Protein 8ZAG (pdb70)

Sequence (357 aa):
QLHYPKEIENDLMNCGLTEKERVEILATAWEYVRCGVPEFTNWEKYIAFVRLTALTTVAEYRGKLVDIDRLLTPGEYVLGYPVRELLDTLFAGTSVYEAMLQEYASCLLFMAEKTRDHQSDLCKKYIEAIASSPSRYYRLRDCDAQVRLFIAAAVACNDLDPDFTEMEYQAMAEIGITLYDAVAFYKHRAEAEVSNLYAYCGQDLEFRQEVYQTARSTLWALETMWCKTVQGRSAINLLKNLPLIHMSMRRYRFVEDGLTIGKPETSAVVRAARNHVKLWYRNDAMERSFESVQYMLYPELKEALQLPITEMCQKCTRREVYGGVSQFGGVVLCKDSQEEWRHYVRSSESRHLDWLG

Solvent-accessible surface area: 15226 Å² total; per-residue (Å²): 184,57,122,39,15,158,92,0,77,105,18,7,91,156,22,54,22,84,108,178,35,16,43,53,0,0,2,12,0,41,23,30,0,86,25,0,2,49,62,60,97,31,99,126,40,0,10,5,2,0,60,3,7,0,0,12,9,0,0,47,2,64,2,107,43,3,68,1,84,71,0,24,55,98,65,58,130,1,28,58,8,26,0,49,105,14,1,46,43,1,0,58,81,23,86,16,51,98,52,3,6,35,3,2,0,1,1,0,0,4,10,1,2,23,6,42,123,121,38,1,92,6,3,47,73,6,1,18,4,2,8,48,21,7,57,54,1,5,27,0,18,0,4,7,26,6,2,16,2,2,1,0,0,1,0,0,0,11,84,82,76,4,117,20,76,72,69,35,12,48,0,0,3,5,0,0,2,7,3,20,0,14,30,0,2,41,16,7,43,0,6,0,26,1,3,0,0,0,17,0,0,10,69,55,108,136,2,16,107,72,5,50,119,36,5,128,69,8,7,130,61,5,27,104,116,39,54,187,79,46,45,4,72,5,0,5,30,1,0,61,33,8,11,81,4,14,112,65,7,105,25,14,58,43,108,100,31,58,118,46,80,46,121,85,39,75,66,62,16,21,120,23,0,95,112,60,71,26,4,10,38,13,21,62,66,95,152,55,24,40,134,60,3,54,96,2,2,5,95,74,2,58,105,2,6,105,37,64,122,123,139,37,50,153,164,9,79,70,66,142,69,2,1,5,113,128,116,21,0,4,4,94,15,18,148,112,12,43,71,90,2,35,123,42,3,110,41,11,93,87,35,4,100,112,53,14,87

Secondary structure (DSSP, 8-state):
-----GGGTTTT-SSS--HHHHHHHHHHHHHHHHHH----S-HHHHHHHHHHHHHHHHHHHHGGG--GGGTTSTT-EETTEEHHHHHHHHHTTSTTHHHHHHHHHHHHHHHHHHTSSS--HHHHHHHHHHTS-HHHHHHHHHHHHTHHHHHHHHHHTTT------HHHHHHHHHHHHHHHHHHTHHHHHHTT-S--THHHH---HHHHHHHHHHHHHHHHHHHHHHTTSHHHHHHHHHHHHHHHHHHH-TTS-TTTTTS-S-PPP-HHHHHHHHTTGGG----B---S-HHHHGGG--HHHHHHTT--GGGS-SSSB--SS-SB-----S-B--HHHHHHHHHHHHTHHHHHHHHT-

B-factor: mean 19.7, std 10.6, range [5.89, 65.16]

Nearest PDB structures (foldseek):
  8zag-assembly1_A-2  TM=1.003E+00  e=1.617E-54  Shimazuella kribbensis
  8zaf-assembly1_B  TM=9.837E-01  e=1.882E-45  Shimazuella kribbensis
  8zaf-assembly1_A  TM=9.701E-01  e=1.314E-45  Shimazuella kribbensis
  8zaf-assembly2_C-2  TM=9.924E-01  e=6.531E-44  Shimazuella kribbensis
  8zad-assembly1_A-2  TM=9.054E-01  e=6.422E-22  Rutstroemia sp. NJR-2017a WRK4

Structure (mmCIF, N/CA/C/O backbone):
data_8ZAG
#
_entry.id   8ZAG
#
_cell.length_a   86.249
_cell.length_b   64.607
_cell.length_c   70.955
_cell.angle_alpha   90.00
_cell.angle_beta   108.93
_cell.angle_gamma   90.00
#
_symmetry.space_group_name_H-M   'C 1 2 1'
#
loop_
_entity.id
_entity.type
_entity.pdbx_description
1 polymer 'Sesquiterpene synthases'
2 non-polymer 'ZINC ION'
3 non-polymer 'MAGNESIUM ION'
4 non-polymer 'PYROPHOSPHATE 2-'
5 water water
#
loop_
_atom_site.group_PDB
_atom_site.id
_atom_site.type_symbol
_atom_site.label_atom_id
_atom_site.label_alt_id
_atom_site.label_comp_id
_atom_site.label_asym_id
_atom_site.label_entity_id
_atom_site.label_seq_id
_atom_site.pdbx_PDB_ins_code
_atom_site.Cartn_x
_atom_site.Cartn_y
_atom_site.Cartn_z
_atom_site.occupancy
_atom_site.B_iso_or_equiv
_atom_site.auth_seq_id
_atom_site.auth_comp_id
_atom_site.auth_asym_id
_atom_site.auth_atom_id
_atom_site.pdbx_PDB_model_num
ATOM 1 N N . GLN A 1 44 ? -28.966 -11.360 41.617 1.00 42.26 21 GLN A N 1
ATOM 2 C CA . GLN A 1 44 ? -29.969 -10.357 41.192 1.00 38.67 21 GLN A CA 1
ATOM 3 C C . GLN A 1 44 ? -29.346 -9.443 40.112 1.00 36.41 21 GLN A C 1
ATOM 4 O O . GLN A 1 44 ? -28.073 -9.310 40.038 1.00 28.86 21 GLN A O 1
ATOM 10 N N . LEU A 1 45 ? -30.210 -8.899 39.249 1.00 31.31 22 LEU A N 1
ATOM 11 C CA . LEU A 1 45 ? -29.832 -8.051 38.086 1.00 30.62 22 LEU A CA 1
ATOM 12 C C . LEU A 1 45 ? -29.971 -6.587 38.478 1.00 27.13 22 LEU A C 1
ATOM 13 O O . LEU A 1 45 ? -30.882 -6.248 39.221 1.00 28.66 22 LEU A O 1
ATOM 18 N N . HIS A 1 46 ? -29.035 -5.739 38.034 1.00 23.64 23 HIS A N 1
ATOM 19 C CA . HIS A 1 46 ? -28.953 -4.321 38.439 1.00 20.13 23 HIS A CA 1
ATOM 20 C C . HIS A 1 46 ? -28.764 -3.478 37.181 1.00 19.20 23 HIS A C 1
ATOM 21 O O . HIS A 1 46 ? -27.928 -3.849 36.356 1.00 20.68 23 HIS A O 1
ATOM 28 N N . TYR A 1 47 ? -29.534 -2.424 37.048 1.00 16.01 24 TYR A N 1
ATOM 29 C CA . TYR A 1 47 ? -29.292 -1.416 35.988 1.00 16.41 24 TYR A CA 1
ATOM 30 C C . TYR A 1 47 ? -29.937 -0.101 36.373 1.00 16.26 24 TYR A C 1
ATOM 31 O O . TYR A 1 47 ? -30.668 0.021 37.359 1.00 15.34 24 TYR A O 1
ATOM 40 N N . PRO A 1 48 ? -29.585 0.970 35.654 1.00 13.67 25 PRO A N 1
ATOM 41 C CA . PRO A 1 48 ? -30.025 2.306 36.007 1.00 14.83 25 PRO A CA 1
ATOM 42 C C . PRO A 1 48 ? -31.532 2.540 35.901 1.00 16.88 25 PRO A C 1
ATOM 43 O O . PRO A 1 48 ? -32.196 2.007 35.038 1.00 14.59 25 PRO A O 1
ATOM 47 N N . LYS A 1 49 ? -32.045 3.343 36.827 1.00 20.22 26 LYS A N 1
ATOM 48 C CA . LYS A 1 49 ? -33.495 3.659 36.875 1.00 24.24 26 LYS A CA 1
ATOM 49 C C . LYS A 1 49 ? -33.975 4.202 35.527 1.00 22.48 26 LYS A C 1
ATOM 50 O O . LYS A 1 49 ? -35.127 3.852 35.138 1.00 22.19 26 LYS A O 1
ATOM 56 N N . GLU A 1 50 ? -33.141 4.999 34.843 1.00 19.71 27 GLU A N 1
ATOM 57 C CA . GLU A 1 50 ? -33.451 5.654 33.543 1.00 19.84 27 GLU A CA 1
ATOM 58 C C . GLU A 1 50 ? -34.071 4.589 32.617 1.00 16.28 27 GLU A C 1
ATOM 59 O O . GLU A 1 50 ? -34.997 4.902 31.910 1.00 19.65 27 GLU A O 1
ATOM 65 N N . ILE A 1 51 ? -33.516 3.381 32.539 1.00 16.72 28 ILE A N 1
ATOM 66 C CA . ILE A 1 51 ? -33.931 2.404 31.504 1.00 14.23 28 ILE A CA 1
ATOM 67 C C . ILE A 1 51 ? -34.951 1.392 32.063 1.00 16.26 28 ILE A C 1
ATOM 68 O O . ILE A 1 51 ? -35.327 0.482 31.324 1.00 14.51 28 ILE A O 1
ATOM 73 N N . GLU A 1 52 ? -35.445 1.495 33.310 1.00 19.06 29 GLU A N 1
ATOM 74 C CA . GLU A 1 52 ? -36.116 0.304 33.921 1.00 21.72 29 GLU A CA 1
ATOM 75 C C . GLU A 1 52 ? -37.493 0.037 33.296 1.00 18.94 29 GLU A C 1
ATOM 76 O O . GLU A 1 52 ? -37.917 -1.153 33.359 1.00 19.96 29 GLU A O 1
ATOM 82 N N . ASN A 1 53 ? -38.078 1.026 32.615 1.00 19.39 30 ASN A N 1
ATOM 83 C CA . ASN A 1 53 ? -39.372 0.887 31.887 1.00 20.10 30 ASN A CA 1
ATOM 84 C C . ASN A 1 53 ? -39.158 0.790 30.382 1.00 18.33 30 ASN A C 1
ATOM 85 O O . ASN A 1 53 ? -40.120 0.979 29.625 1.00 19.97 30 ASN A O 1
ATOM 90 N N . ASP A 1 54 ? -37.953 0.436 29.944 1.00 16.43 31 ASP A N 1
ATOM 91 C CA . ASP A 1 54 ? -37.711 0.258 28.494 1.00 14.50 31 ASP A CA 1
ATOM 92 C C . ASP A 1 54 ? -38.275 -1.074 27.991 1.00 13.35 31 ASP A C 1
ATOM 93 O O . ASP A 1 54 ? -38.432 -1.992 28.783 1.00 14.48 31 ASP A O 1
ATOM 98 N N . LEU A 1 55 ? -38.497 -1.204 26.682 1.00 14.67 32 LEU A N 1
ATOM 99 C CA . LEU A 1 55 ? -38.766 -2.515 26.040 1.00 14.40 32 LEU A CA 1
ATOM 100 C C . LEU A 1 55 ? -40.061 -3.146 26.575 1.00 16.44 32 LEU A C 1
ATOM 101 O O . LEU A 1 55 ? -40.204 -4.367 26.454 1.00 16.83 32 LEU A O 1
ATOM 106 N N . MET A 1 56 ? -40.997 -2.319 27.032 1.00 18.15 33 MET A N 1
ATOM 107 C CA . MET A 1 56 ? -42.326 -2.820 27.472 1.00 22.47 33 MET A CA 1
ATOM 108 C C . MET A 1 56 ? -43.286 -2.896 26.282 1.00 21.62 33 MET A C 1
ATOM 109 O O . MET A 1 56 ? -43.110 -2.172 25.294 1.00 24.46 33 MET A O 1
ATOM 114 N N . ASN A 1 57 ? -44.228 -3.836 26.359 1.00 25.92 34 ASN A N 1
ATOM 115 C CA . ASN A 1 57 ? -45.349 -3.956 25.392 1.00 27.86 34 ASN A CA 1
ATOM 116 C C . ASN A 1 57 ? -44.760 -4.211 24.006 1.00 27.36 34 ASN A C 1
ATOM 117 O O . ASN A 1 57 ? -45.178 -3.537 23.052 1.00 28.37 34 ASN A O 1
ATOM 122 N N . CYS A 1 58 ? -43.801 -5.133 23.931 1.00 28.78 35 CYS A N 1
ATOM 123 C CA . CYS A 1 58 ? -42.925 -5.380 22.750 1.00 30.66 35 CYS A CA 1
ATOM 124 C C . CYS A 1 58 ? -42.999 -6.760 22.154 1.00 31.32 35 CYS A C 1
ATOM 125 O O . CYS A 1 58 ? -42.312 -6.947 21.117 1.00 31.78 35 CYS A O 1
ATOM 128 N N . GLY A 1 59 ? -43.581 -7.721 22.871 1.00 27.69 36 GLY A N 1
ATOM 129 C CA . GLY A 1 59 ? -43.395 -9.144 22.533 1.00 28.51 36 GLY A CA 1
ATOM 130 C C . GLY A 1 59 ? -42.301 -9.789 23.366 1.00 27.11 36 GLY A C 1
ATOM 131 O O . GLY A 1 59 ? -41.909 -10.920 23.055 1.00 26.94 36 GLY A O 1
ATOM 132 N N . LEU A 1 60 ? -41.799 -9.113 24.397 1.00 25.60 37 LEU A N 1
ATOM 133 C CA . LEU A 1 60 ? -40.850 -9.744 25.346 1.00 23.84 37 LEU A CA 1
ATOM 134 C C . LEU A 1 60 ? -41.558 -10.000 26.672 1.00 26.10 37 LEU A C 1
ATOM 135 O O . LEU A 1 60 ? -42.275 -9.096 27.135 1.00 28.30 37 LEU A O 1
ATOM 140 N N . THR A 1 61 ? -41.288 -11.157 27.274 1.00 27.45 38 THR A N 1
ATOM 141 C CA . THR A 1 61 ? -41.722 -11.474 28.650 1.00 30.81 38 THR A CA 1
ATOM 142 C C . THR A 1 61 ? -41.000 -10.539 29.616 1.00 33.08 38 THR A C 1
ATOM 143 O O . THR A 1 61 ? -39.970 -9.921 29.230 1.00 28.85 38 THR A O 1
ATOM 147 N N . GLU A 1 62 ? -41.497 -10.454 30.840 1.00 33.49 39 GLU A N 1
ATOM 148 C CA . GLU A 1 62 ? -40.852 -9.642 31.897 1.00 31.19 39 GLU A CA 1
ATOM 149 C C . GLU A 1 62 ? -39.453 -10.196 32.170 1.00 29.14 39 GLU A C 1
ATOM 150 O O . GLU A 1 62 ? -38.487 -9.374 32.314 1.00 24.13 39 GLU A O 1
ATOM 156 N N . LYS A 1 63 ? -39.304 -11.517 32.194 1.00 24.98 40 LYS A N 1
ATOM 157 C CA . LYS A 1 63 ? -37.979 -12.141 32.449 1.00 27.95 40 LYS A CA 1
ATOM 158 C C . LYS A 1 63 ? -36.995 -11.812 31.319 1.00 24.50 40 LYS A C 1
ATOM 159 O O . LYS A 1 63 ? -35.837 -11.537 31.638 1.00 22.82 40 LYS A O 1
ATOM 165 N N . GLU A 1 64 ? -37.412 -11.926 30.057 1.00 24.43 41 GLU A N 1
ATOM 166 C CA . GLU A 1 64 ? -36.541 -11.545 28.915 1.00 21.07 41 GLU A CA 1
ATOM 167 C C . GLU A 1 64 ? -36.160 -10.070 29.044 1.00 20.11 41 GLU A C 1
ATOM 168 O O . GLU A 1 64 ? -34.976 -9.747 28.904 1.00 17.77 41 GLU A O 1
ATOM 174 N N . ARG A 1 65 ? -37.137 -9.230 29.317 1.00 18.10 42 ARG A N 1
ATOM 175 C CA . ARG A 1 65 ? -36.992 -7.764 29.275 1.00 19.62 42 ARG A CA 1
ATOM 176 C C . ARG A 1 65 ? -35.926 -7.336 30.284 1.00 17.98 42 ARG A C 1
ATOM 177 O O . ARG A 1 65 ? -35.008 -6.566 29.922 1.00 17.19 42 ARG A O 1
ATOM 185 N N . VAL A 1 66 ? -35.992 -7.866 31.506 1.00 19.18 43 VAL A N 1
ATOM 186 C CA . VAL A 1 66 ? -35.034 -7.479 32.575 1.00 19.16 43 VAL A CA 1
ATOM 187 C C . VAL A 1 66 ? -33.664 -8.089 32.277 1.00 18.74 43 VAL A C 1
ATOM 188 O O . VAL A 1 66 ? -32.674 -7.345 32.487 1.00 14.64 43 VAL A O 1
ATOM 192 N N . GLU A 1 67 ? -33.585 -9.296 31.697 1.00 15.48 44 GLU A N 1
ATOM 193 C CA . GLU A 1 67 ? -32.282 -9.919 31.347 1.00 17.15 44 GLU A CA 1
ATOM 194 C C . GLU A 1 67 ? -31.658 -9.100 30.224 1.00 15.05 44 GLU A C 1
ATOM 195 O O . GLU A 1 67 ? -30.457 -8.868 30.262 1.00 13.98 44 GLU A O 1
ATOM 201 N N . ILE A 1 68 ? -32.445 -8.679 29.247 1.00 13.47 45 ILE A N 1
ATOM 202 C CA . ILE A 1 68 ? -31.891 -7.863 28.126 1.00 12.08 45 ILE A CA 1
ATOM 203 C C . ILE A 1 68 ? -31.329 -6.553 28.687 1.00 11.16 45 ILE A C 1
ATOM 204 O O . ILE A 1 68 ? -30.181 -6.173 28.344 1.00 10.42 45 ILE A O 1
ATOM 209 N N . LEU A 1 69 ? -32.081 -5.856 29.515 1.00 10.25 46 LEU A N 1
ATOM 210 C CA . LEU A 1 69 ? -31.640 -4.517 30.017 1.00 10.91 46 LEU A CA 1
ATOM 211 C C . LEU A 1 69 ? -30.394 -4.706 30.864 1.00 10.87 46 LEU A C 1
ATOM 212 O O . LEU A 1 69 ? -29.438 -3.918 30.769 1.00 10.64 46 LEU A O 1
ATOM 217 N N . ALA A 1 70 ? -30.354 -5.755 31.673 1.00 12.30 47 ALA A N 1
ATOM 218 C CA . ALA A 1 70 ? -29.175 -6.016 32.506 1.00 12.08 47 ALA A CA 1
ATOM 219 C C . ALA A 1 70 ? -27.990 -6.350 31.618 1.00 11.27 47 ALA A C 1
ATOM 220 O O . ALA A 1 70 ? -26.907 -5.869 31.925 1.00 12.47 47 ALA A O 1
ATOM 222 N N . THR A 1 71 ? -28.143 -7.202 30.602 1.00 9.83 48 THR A N 1
ATOM 223 C CA . THR A 1 71 ? -27.043 -7.584 29.711 1.00 10.39 48 THR A CA 1
ATOM 224 C C . THR A 1 71 ? -26.480 -6.306 29.097 1.00 8.25 48 THR A C 1
ATOM 225 O O . THR A 1 71 ? -25.219 -6.172 29.038 1.00 9.36 48 THR A O 1
ATOM 229 N N . ALA A 1 72 ? -27.377 -5.485 28.575 1.00 8.33 49 ALA A N 1
ATOM 230 C CA . ALA A 1 72 ? -26.930 -4.261 27.856 1.00 7.93 49 ALA A CA 1
ATOM 231 C C . ALA A 1 72 ? -26.119 -3.386 28.810 1.00 8.32 49 ALA A C 1
ATOM 232 O O . ALA A 1 72 ? -25.085 -2.866 28.427 1.00 7.92 49 ALA A O 1
ATOM 234 N N . TRP A 1 73 ? -26.654 -3.129 29.997 1.00 8.03 50 TRP A N 1
ATOM 235 C CA . TRP A 1 73 ? -25.979 -2.284 30.988 1.00 8.18 50 TRP A CA 1
ATOM 236 C C . TRP A 1 73 ? -24.622 -2.905 31.311 1.00 8.28 50 TRP A C 1
ATOM 237 O O . TRP A 1 73 ? -23.644 -2.204 31.408 1.00 7.37 50 TRP A O 1
ATOM 248 N N . GLU A 1 74 ? -24.592 -4.210 31.637 1.00 9.07 51 GLU A N 1
ATOM 249 C CA . GLU A 1 74 ? -23.335 -4.856 32.041 1.00 9.59 51 GLU A CA 1
ATOM 250 C C . GLU A 1 74 ? -22.320 -4.785 30.887 1.00 8.41 51 GLU A C 1
ATOM 251 O O . GLU A 1 74 ? -21.145 -4.488 31.121 1.00 8.50 51 GLU A O 1
ATOM 257 N N . TYR A 1 75 ? -22.738 -5.001 29.643 1.00 8.56 52 TYR A N 1
ATOM 258 C CA . TYR A 1 75 ? -21.773 -4.922 28.517 1.00 9.80 52 TYR A CA 1
ATOM 259 C C . TYR A 1 75 ? -21.180 -3.528 28.395 1.00 8.59 52 TYR A C 1
ATOM 260 O O . TYR A 1 75 ? -19.964 -3.372 28.182 1.00 7.83 52 TYR A O 1
ATOM 269 N N . VAL A 1 76 ? -22.031 -2.511 28.429 1.00 7.26 53 VAL A N 1
ATOM 270 C CA . VAL A 1 76 ? -21.487 -1.132 28.298 1.00 6.84 53 VAL A CA 1
ATOM 271 C C . VAL A 1 76 ? -20.574 -0.836 29.478 1.00 6.47 53 VAL A C 1
ATOM 272 O O . VAL A 1 76 ? -19.534 -0.172 29.324 1.00 6.08 53 VAL A O 1
ATOM 276 N N . ARG A 1 77 ? -20.993 -1.202 30.698 1.00 6.86 54 ARG A N 1
ATOM 277 C CA . ARG A 1 77 ? -20.130 -0.969 31.878 1.00 7.22 54 ARG A CA 1
ATOM 278 C C . ARG A 1 77 ? -18.740 -1.630 31.757 1.00 7.13 54 ARG A C 1
ATOM 279 O O . ARG A 1 77 ? -17.720 -1.036 32.179 1.00 7.15 54 ARG A O 1
ATOM 287 N N . CYS A 1 78 ? -18.716 -2.875 31.295 1.00 7.17 55 CYS A N 1
ATOM 288 C CA . CYS A 1 78 ? -17.492 -3.644 31.153 1.00 7.97 55 CYS A CA 1
ATOM 289 C C . CYS A 1 78 ? -16.656 -3.083 30.000 1.00 7.59 55 CYS A C 1
ATOM 290 O O . CYS A 1 78 ? -15.463 -2.948 30.146 1.00 8.93 55 CYS A O 1
ATOM 293 N N . GLY A 1 79 ? -17.257 -2.740 28.868 1.00 7.92 56 GLY A N 1
ATOM 294 C CA . GLY A 1 79 ? -16.501 -2.295 27.669 1.00 7.97 56 GLY A CA 1
ATOM 295 C C . GLY A 1 79 ? -16.143 -0.833 27.681 1.00 8.08 56 GLY A C 1
ATOM 296 O O . GLY A 1 79 ? -15.160 -0.430 26.999 1.00 9.24 56 GLY A O 1
ATOM 297 N N . VAL A 1 80 ? -16.959 -0.015 28.371 1.00 7.19 57 VAL A N 1
ATOM 298 C CA . VAL A 1 80 ? -16.755 1.458 28.481 1.00 7.49 57 VAL A CA 1
ATOM 299 C C . VAL A 1 80 ? -16.747 1.874 29.944 1.00 7.22 57 VAL A C 1
ATOM 300 O O . VAL A 1 80 ? -17.609 2.610 30.416 1.00 7.50 57 VAL A O 1
ATOM 304 N N . PRO A 1 81 ? -15.788 1.386 30.730 1.00 6.95 58 PRO A N 1
ATOM 305 C CA . PRO A 1 81 ? -15.783 1.714 32.166 1.00 7.63 58 PRO A CA 1
ATOM 306 C C . PRO A 1 81 ? -15.523 3.191 32.484 1.00 7.91 58 PRO A C 1
ATOM 307 O O . PRO A 1 81 ? -16.079 3.683 33.487 1.00 8.64 58 PRO A O 1
ATOM 311 N N . GLU A 1 82 ? -14.821 3.918 31.618 1.00 7.43 59 GLU A N 1
ATOM 312 C CA . GLU A 1 82 ? -14.473 5.353 31.828 1.00 7.89 59 GLU A CA 1
ATOM 313 C C . GLU A 1 82 ? -15.285 6.164 30.828 1.00 7.29 59 GLU A C 1
ATOM 314 O O . GLU A 1 82 ? -15.226 5.899 29.642 1.00 7.84 59 GLU A O 1
ATOM 320 N N . PHE A 1 83 ? -16.086 7.108 31.312 1.00 7.34 60 PHE A N 1
ATOM 321 C CA . PHE A 1 83 ? -16.978 7.952 30.494 1.00 8.45 60 PHE A CA 1
ATOM 322 C C . PHE A 1 83 ? -17.169 9.272 31.236 1.00 8.82 60 PHE A C 1
ATOM 323 O O . PHE A 1 83 ? -16.946 9.314 32.429 1.00 9.87 60 PHE A O 1
ATOM 331 N N . THR A 1 84 ? -17.617 10.302 30.530 1.00 10.12 61 THR A N 1
ATOM 332 C CA . THR A 1 84 ? -18.002 11.589 31.164 1.00 10.18 61 THR A CA 1
ATOM 333 C C . THR A 1 84 ? -19.433 12.033 30.840 1.00 10.62 61 THR A C 1
ATOM 334 O O . THR A 1 84 ? -19.960 12.857 31.581 1.00 13.07 61 THR A O 1
ATOM 338 N N . ASN A 1 85 ? -20.053 11.526 29.794 1.00 8.74 62 ASN A N 1
ATOM 339 C CA . ASN A 1 85 ? -21.313 12.076 29.260 1.00 9.57 62 ASN A CA 1
ATOM 340 C C . ASN A 1 85 ? -22.399 11.039 29.498 1.00 10.19 62 ASN A C 1
ATOM 341 O O . ASN A 1 85 ? -22.518 10.040 28.745 1.00 10.88 62 ASN A O 1
ATOM 346 N N . TRP A 1 86 ? -23.153 11.212 30.572 1.00 10.03 63 TRP A N 1
ATOM 347 C CA . TRP A 1 86 ? -24.220 10.247 30.939 1.00 9.47 63 TRP A CA 1
ATOM 348 C C . TRP A 1 86 ? -25.322 10.175 29.889 1.00 10.47 63 TRP A C 1
ATOM 349 O O . TRP A 1 86 ? -25.861 9.083 29.710 1.00 9.19 63 TRP A O 1
ATOM 360 N N . GLU A 1 87 ? -25.694 11.272 29.213 1.00 10.99 64 GLU A N 1
ATOM 361 C CA . GLU A 1 87 ? -26.761 11.271 28.184 1.00 11.91 64 GLU A CA 1
ATOM 362 C C . GLU A 1 87 ? -26.315 10.327 27.063 1.00 10.37 64 GLU A C 1
ATOM 363 O O . GLU A 1 87 ? -27.113 9.458 26.691 1.00 10.10 64 GLU A O 1
ATOM 369 N N . LYS A 1 88 ? -25.083 10.482 26.585 1.00 9.48 65 LYS A N 1
ATOM 370 C CA . LYS A 1 88 ? -24.589 9.610 25.495 1.00 9.16 65 LYS A CA 1
ATOM 371 C C . LYS A 1 88 ? -24.482 8.166 25.989 1.00 8.86 65 LYS A C 1
ATOM 372 O O . LYS A 1 88 ? -24.809 7.242 25.211 1.00 8.89 65 LYS A O 1
ATOM 378 N N . TYR A 1 89 ? -24.031 7.991 27.216 1.00 8.22 66 TYR A N 1
ATOM 379 C CA . TYR A 1 89 ? -23.831 6.645 27.824 1.00 8.31 66 TYR A CA 1
ATOM 380 C C . TYR A 1 89 ? -25.148 5.894 27.821 1.00 8.31 66 TYR A C 1
ATOM 381 O O . TYR A 1 89 ? -25.269 4.717 27.386 1.00 7.54 66 TYR A O 1
ATOM 390 N N . ILE A 1 90 ? -26.197 6.504 28.373 1.00 7.48 67 ILE A N 1
ATOM 391 C CA . ILE A 1 90 ? -27.518 5.843 28.407 1.00 9.12 67 ILE A CA 1
ATOM 392 C C . ILE A 1 90 ? -28.062 5.603 26.982 1.00 7.76 67 ILE A C 1
ATOM 393 O O . ILE A 1 90 ? -28.620 4.547 26.707 1.00 8.06 67 ILE A O 1
ATOM 398 N N . ALA A 1 91 ? -27.827 6.498 26.032 1.00 7.57 68 ALA A N 1
ATOM 399 C CA . ALA A 1 91 ? -28.279 6.287 24.638 1.00 6.95 68 ALA A CA 1
ATOM 400 C C . ALA A 1 91 ? -27.566 5.022 24.092 1.00 6.49 68 ALA A C 1
ATOM 401 O O . ALA A 1 91 ? -28.196 4.231 23.406 1.00 6.17 68 ALA A O 1
ATOM 403 N N . PHE A 1 92 ? -26.308 4.853 24.456 1.00 7.01 69 PHE A N 1
ATOM 404 C CA . PHE A 1 92 ? -25.481 3.701 24.023 1.00 6.97 69 PHE A CA 1
ATOM 405 C C . PHE A 1 92 ? -26.026 2.430 24.673 1.00 6.35 69 PHE A C 1
ATOM 406 O O . PHE A 1 92 ? -26.055 1.382 24.033 1.00 5.92 69 PHE A O 1
ATOM 414 N N . VAL A 1 93 ? -26.312 2.500 25.944 1.00 6.28 70 VAL A N 1
ATOM 415 C CA . VAL A 1 93 ? -26.899 1.325 26.622 1.00 6.44 70 VAL A CA 1
ATOM 416 C C . VAL A 1 93 ? -28.178 0.926 25.897 1.00 7.04 70 VAL A C 1
ATOM 417 O O . VAL A 1 93 ? -28.417 -0.269 25.691 1.00 6.27 70 VAL A O 1
ATOM 421 N N . ARG A 1 94 ? -29.046 1.875 25.579 1.00 6.95 71 ARG A N 1
ATOM 422 C CA . ARG A 1 94 ? -30.294 1.570 24.864 1.00 7.47 71 ARG A CA 1
ATOM 423 C C . ARG A 1 94 ? -30.014 0.936 23.492 1.00 6.89 71 ARG A C 1
ATOM 424 O O . ARG A 1 94 ? -30.659 -0.026 23.119 1.00 6.94 71 ARG A O 1
ATOM 432 N N . LEU A 1 95 ? -29.082 1.482 22.737 1.00 5.89 72 LEU A N 1
ATOM 433 C CA . LEU A 1 95 ? -28.702 0.875 21.437 1.00 6.31 72 LEU A CA 1
ATOM 434 C C . LEU A 1 95 ? -28.212 -0.561 21.693 1.00 6.01 72 LEU A C 1
ATOM 435 O O . LEU A 1 95 ? -28.456 -1.410 20.857 1.00 6.34 72 LEU A O 1
ATOM 440 N N . THR A 1 96 ? -27.498 -0.800 22.771 1.00 6.42 73 THR A N 1
ATOM 441 C CA . THR A 1 96 ? -26.960 -2.142 23.107 1.00 6.15 73 THR A CA 1
ATOM 442 C C . THR A 1 96 ? -28.105 -3.065 23.548 1.00 6.25 73 THR A C 1
ATOM 443 O O . THR A 1 96 ? -27.994 -4.245 23.322 1.00 6.49 73 THR A O 1
ATOM 447 N N . ALA A 1 97 ? -29.128 -2.558 24.217 1.00 6.13 74 ALA A N 1
ATOM 448 C CA . ALA A 1 97 ? -30.325 -3.360 24.532 1.00 6.93 74 ALA A CA 1
ATOM 449 C C . ALA A 1 97 ? -30.932 -3.817 23.199 1.00 7.81 74 ALA A C 1
ATOM 450 O O . ALA A 1 97 ? -31.323 -4.972 23.093 1.00 8.50 74 ALA A O 1
ATOM 452 N N . LEU A 1 98 ? -31.021 -2.938 22.193 1.00 7.58 75 LEU A N 1
ATOM 453 C CA . LEU A 1 98 ? -31.642 -3.333 20.923 1.00 8.99 75 LEU A CA 1
ATOM 454 C C . LEU A 1 98 ? -30.735 -4.369 20.256 1.00 9.49 75 LEU A C 1
ATOM 455 O O . LEU A 1 98 ? -31.259 -5.353 19.767 1.00 11.27 75 LEU A O 1
ATOM 460 N N . THR A 1 99 ? -29.420 -4.169 20.274 1.00 7.81 76 THR A N 1
ATOM 461 C CA . THR A 1 99 ? -28.453 -5.171 19.767 1.00 8.70 76 THR A CA 1
ATOM 462 C C . THR A 1 99 ? -28.718 -6.524 20.423 1.00 8.97 76 THR A C 1
ATOM 463 O O . THR A 1 99 ? -28.734 -7.578 19.769 1.00 9.44 76 THR A O 1
ATOM 467 N N . THR A 1 100 ? -28.860 -6.509 21.727 1.00 9.88 77 THR A N 1
ATOM 468 C CA . THR A 1 100 ? -29.070 -7.743 22.499 1.00 10.39 77 THR A CA 1
ATOM 469 C C . THR A 1 100 ? -30.325 -8.450 21.974 1.00 11.79 77 THR A C 1
ATOM 470 O O . THR A 1 100 ? -30.314 -9.691 21.943 1.00 13.63 77 THR A O 1
ATOM 474 N N . VAL A 1 101 ? -31.406 -7.734 21.687 1.00 12.58 78 VAL A N 1
ATOM 475 C CA . VAL A 1 101 ? -32.634 -8.375 21.136 1.00 13.88 78 VAL A CA 1
ATOM 476 C C . VAL A 1 101 ? -32.269 -8.981 19.774 1.00 16.66 78 VAL A C 1
ATOM 477 O O . VAL A 1 101 ? -32.557 -10.189 19.493 1.00 17.74 78 VAL A O 1
ATOM 481 N N . ALA A 1 102 ? -31.636 -8.222 18.890 1.00 14.08 79 ALA A N 1
ATOM 482 C CA . ALA A 1 102 ? -31.307 -8.709 17.543 1.00 16.19 79 ALA A CA 1
ATOM 483 C C . ALA A 1 102 ? -30.476 -10.008 17.608 1.00 17.93 79 ALA A C 1
ATOM 484 O O . ALA A 1 102 ? -30.574 -10.865 16.683 1.00 22.00 79 ALA A O 1
ATOM 486 N N . GLU A 1 103 ? -29.649 -10.198 18.636 1.00 17.67 80 GLU A N 1
ATOM 487 C CA . GLU A 1 103 ? -28.627 -11.276 18.719 1.00 19.20 80 GLU A CA 1
ATOM 488 C C . GLU A 1 103 ? -29.263 -12.633 19.008 1.00 21.72 80 GLU A C 1
ATOM 489 O O . GLU A 1 103 ? -28.546 -13.685 18.945 1.00 21.27 80 GLU A O 1
ATOM 495 N N . TYR A 1 104 ? -30.518 -12.670 19.406 1.00 18.85 81 TYR A N 1
ATOM 496 C CA . TYR A 1 104 ? -31.138 -13.994 19.635 1.00 22.88 81 TYR A CA 1
ATOM 497 C C . TYR A 1 104 ? -32.587 -14.015 19.136 1.00 22.72 81 TYR A C 1
ATOM 498 O O . TYR A 1 104 ? -32.992 -15.137 18.744 1.00 22.06 81 TYR A O 1
ATOM 507 N N . ARG A 1 105 ? -33.291 -12.862 19.064 1.00 22.31 82 ARG A N 1
ATOM 508 C CA . ARG A 1 105 ? -34.695 -12.781 18.554 1.00 22.78 82 ARG A CA 1
ATOM 509 C C . ARG A 1 105 ? -34.843 -11.678 17.506 1.00 19.26 82 ARG A C 1
ATOM 510 O O . ARG A 1 105 ? -35.698 -10.742 17.699 1.00 20.41 82 ARG A O 1
ATOM 518 N N . GLY A 1 106 ? -34.022 -11.799 16.478 1.00 19.41 83 GLY A N 1
ATOM 519 C CA . GLY A 1 106 ? -33.943 -10.893 15.327 1.00 18.87 83 GLY A CA 1
ATOM 520 C C . GLY A 1 106 ? -35.299 -10.626 14.698 1.00 19.74 83 GLY A C 1
ATOM 521 O O . GLY A 1 106 ? -35.458 -9.518 14.224 1.00 17.59 83 GLY A O 1
ATOM 522 N N . LYS A 1 107 ? -36.241 -11.585 14.727 1.00 21.88 84 LYS A N 1
ATOM 523 C CA . LYS A 1 107 ? -37.589 -11.428 14.091 1.00 24.92 84 LYS A CA 1
ATOM 524 C C . LYS A 1 107 ? -38.272 -10.175 14.654 1.00 21.39 84 LYS A C 1
ATOM 525 O O . LYS A 1 107 ? -39.032 -9.529 13.910 1.00 20.56 84 LYS A O 1
ATOM 531 N N . LEU A 1 108 ? -38.038 -9.822 15.924 1.00 18.85 85 LEU A N 1
ATOM 532 C CA . LEU A 1 108 ? -38.710 -8.675 16.580 1.00 17.30 85 LEU A CA 1
ATOM 533 C C . LEU A 1 108 ? -38.201 -7.335 16.053 1.00 16.49 85 LEU A C 1
ATOM 534 O O . LEU A 1 108 ? -38.887 -6.312 16.295 1.00 18.08 85 LEU A O 1
ATOM 539 N N . VAL A 1 109 ? -37.012 -7.307 15.467 1.00 14.98 86 VAL A N 1
ATOM 540 C CA . VAL A 1 109 ? -36.289 -6.056 15.129 1.00 14.10 86 VAL A CA 1
ATOM 541 C C . VAL A 1 109 ? -36.508 -5.708 13.658 1.00 13.78 86 VAL A C 1
ATOM 542 O O . VAL A 1 109 ? -36.029 -6.417 12.801 1.00 14.31 86 VAL A O 1
ATOM 546 N N . ASP A 1 110 ? -37.136 -4.561 13.384 1.00 12.68 87 ASP A N 1
ATOM 547 C CA . ASP A 1 110 ? -37.313 -4.044 12.004 1.00 12.93 87 ASP A CA 1
ATOM 548 C C . ASP A 1 110 ? -36.022 -3.362 11.549 1.00 12.33 87 ASP A C 1
ATOM 549 O O . ASP A 1 110 ? -35.879 -2.155 11.692 1.00 11.60 87 ASP A O 1
ATOM 554 N N . ILE A 1 111 ? -35.121 -4.157 10.939 1.00 12.39 88 ILE A N 1
ATOM 555 C CA . ILE A 1 111 ? -33.787 -3.697 10.489 1.00 12.52 88 ILE A CA 1
ATOM 556 C C . ILE A 1 111 ? -33.935 -2.473 9.568 1.00 11.61 88 ILE A C 1
ATOM 557 O O . ILE A 1 111 ? -33.097 -1.574 9.624 1.00 11.25 88 ILE A O 1
ATOM 562 N N . ASP A 1 112 ? -34.956 -2.480 8.703 1.00 12.74 89 ASP A N 1
ATOM 563 C CA . ASP A 1 112 ? -35.088 -1.432 7.671 1.00 13.86 89 ASP A CA 1
ATOM 564 C C . ASP A 1 112 ? -35.509 -0.078 8.286 1.00 13.39 89 ASP A C 1
ATOM 565 O O . ASP A 1 112 ? -35.398 0.907 7.590 1.00 14.87 89 ASP A O 1
ATOM 570 N N . ARG A 1 113 ? -35.883 -0.004 9.553 1.00 12.44 90 ARG A N 1
ATOM 571 C CA . ARG A 1 113 ? -36.304 1.293 10.161 1.00 11.72 90 ARG A CA 1
ATOM 572 C C . ARG A 1 113 ? -35.235 1.796 11.120 1.00 10.73 90 ARG A C 1
ATOM 573 O O . ARG A 1 113 ? -35.381 2.820 11.743 1.00 10.77 90 ARG A O 1
ATOM 581 N N . LEU A 1 114 ? -34.122 1.082 11.297 1.00 9.78 91 LEU A N 1
ATOM 582 C CA . LEU A 1 114 ? -33.105 1.466 12.282 1.00 9.33 91 LEU A CA 1
ATOM 583 C C . LEU A 1 114 ? -32.540 2.838 11.965 1.00 9.55 91 LEU A C 1
ATOM 584 O O . LEU A 1 114 ? -32.289 3.613 12.875 1.00 10.54 91 LEU A O 1
ATOM 589 N N . LEU A 1 115 ? -32.306 3.155 10.688 1.00 9.75 92 LEU A N 1
ATOM 590 C CA . LEU A 1 115 ? -31.599 4.402 10.331 1.00 10.67 92 LEU A CA 1
ATOM 591 C C . LEU A 1 115 ? -32.616 5.472 9.901 1.00 11.36 92 LEU A C 1
ATOM 592 O O . LEU A 1 115 ? -32.198 6.490 9.454 1.00 15.16 92 LEU A O 1
ATOM 597 N N . THR A 1 116 ? -33.910 5.188 9.995 1.00 11.72 93 THR A N 1
ATOM 598 C CA . THR A 1 116 ? -34.980 6.114 9.528 1.00 12.75 93 THR A CA 1
ATOM 599 C C . THR A 1 116 ? -35.313 7.154 10.590 1.00 12.01 93 THR A C 1
ATOM 600 O O . THR A 1 116 ? -35.792 6.816 11.655 1.00 12.39 93 THR A O 1
ATOM 604 N N . PRO A 1 117 ? -35.158 8.463 10.325 1.00 13.42 94 PRO A N 1
ATOM 605 C CA . PRO A 1 117 ? -35.543 9.460 11.309 1.00 13.71 94 PRO A CA 1
ATOM 606 C C . PRO A 1 117 ? -37.024 9.275 11.648 1.00 12.44 94 PRO A C 1
ATOM 607 O O . PRO A 1 117 ? -37.806 9.026 10.763 1.00 13.49 94 PRO A O 1
ATOM 611 N N . GLY A 1 118 ? -37.319 9.320 12.948 1.00 14.00 95 GLY A N 1
ATOM 612 C CA . GLY A 1 118 ? -38.677 9.276 13.502 1.00 14.53 95 GLY A CA 1
ATOM 613 C C . GLY A 1 118 ? -39.204 7.900 13.762 1.00 16.41 95 GLY A C 1
ATOM 614 O O . GLY A 1 118 ? -40.348 7.806 14.250 1.00 16.88 95 GLY A O 1
ATOM 615 N N . GLU A 1 119 ? -38.454 6.833 13.423 1.00 13.38 96 GLU A N 1
ATOM 616 C CA . GLU A 1 119 ? -38.971 5.478 13.593 1.00 12.40 96 GLU A CA 1
ATOM 617 C C . GLU A 1 119 ? -38.581 5.006 14.983 1.00 13.16 96 GLU A C 1
ATOM 618 O O . GLU A 1 119 ? -37.402 5.069 15.353 1.00 13.34 96 GLU A O 1
ATOM 624 N N . TYR A 1 120 ? -39.561 4.456 15.679 1.00 12.72 97 TYR A N 1
ATOM 625 C CA . TYR A 1 120 ? -39.354 3.743 16.946 1.00 11.88 97 TYR A CA 1
ATOM 626 C C . TYR A 1 120 ? -39.260 2.254 16.636 1.00 10.54 97 TYR A C 1
ATOM 627 O O . TYR A 1 120 ? -40.158 1.658 16.002 1.00 11.97 97 TYR A O 1
ATOM 636 N N . VAL A 1 121 ? -38.216 1.626 17.170 1.00 10.03 98 VAL A N 1
ATOM 637 C CA . VAL A 1 121 ? -38.045 0.169 17.007 1.00 10.49 98 VAL A CA 1
ATOM 638 C C . VAL A 1 121 ? -38.074 -0.430 18.411 1.00 10.51 98 VAL A C 1
ATOM 639 O O . VAL A 1 121 ? -37.188 -0.109 19.202 1.00 9.76 98 VAL A O 1
ATOM 643 N N . LEU A 1 122 ? -39.104 -1.202 18.728 1.00 11.75 99 LEU A N 1
ATOM 644 C CA . LEU A 1 122 ? -39.310 -1.734 20.097 1.00 12.37 99 LEU A CA 1
ATOM 645 C C . LEU A 1 122 ? -39.232 -0.569 21.092 1.00 10.87 99 LEU A C 1
ATOM 646 O O . LEU A 1 122 ? -38.670 -0.695 22.176 1.00 11.95 99 LEU A O 1
ATOM 651 N N . GLY A 1 123 ? -39.846 0.546 20.745 1.00 12.01 100 GLY A N 1
ATOM 652 C CA . GLY A 1 123 ? -39.928 1.741 21.592 1.00 12.12 100 GLY A CA 1
ATOM 653 C C . GLY A 1 123 ? -38.700 2.628 21.605 1.00 12.38 100 GLY A C 1
ATOM 654 O O . GLY A 1 123 ? -38.748 3.716 22.191 1.00 12.00 100 GLY A O 1
ATOM 655 N N . TYR A 1 124 ? -37.617 2.273 20.908 1.00 10.71 101 TYR A N 1
ATOM 656 C CA . TYR A 1 124 ? -36.415 3.111 20.881 1.00 9.45 101 TYR A CA 1
ATOM 657 C C . TYR A 1 124 ? -36.382 3.970 19.628 1.00 9.33 101 TYR A C 1
ATOM 658 O O . TYR A 1 124 ? -36.556 3.435 18.537 1.00 9.93 101 TYR A O 1
ATOM 667 N N . PRO A 1 125 ? -36.115 5.283 19.764 1.00 8.98 102 PRO A N 1
ATOM 668 C CA . PRO A 1 125 ? -35.911 6.126 18.599 1.00 9.56 102 PRO A CA 1
ATOM 669 C C . PRO A 1 125 ? -34.467 5.954 18.082 1.00 9.11 102 PRO A C 1
ATOM 670 O O . PRO A 1 125 ? -33.599 6.702 18.436 1.00 8.73 102 PRO A O 1
ATOM 674 N N . VAL A 1 126 ? -34.271 4.902 17.315 1.00 10.53 103 VAL A N 1
ATOM 675 C CA . VAL A 1 126 ? -32.906 4.357 17.082 1.00 10.16 103 VAL A CA 1
ATOM 676 C C . VAL A 1 126 ? -32.028 5.442 16.461 1.00 9.76 103 VAL A C 1
ATOM 677 O O . VAL A 1 126 ? -30.894 5.702 16.941 1.00 9.60 103 VAL A O 1
ATOM 681 N N . ARG A 1 127 ? -32.532 6.106 15.436 1.00 10.22 104 ARG A N 1
ATOM 682 C CA . ARG A 1 127 ? -31.721 7.118 14.766 1.00 10.55 104 ARG A CA 1
ATOM 683 C C . ARG A 1 127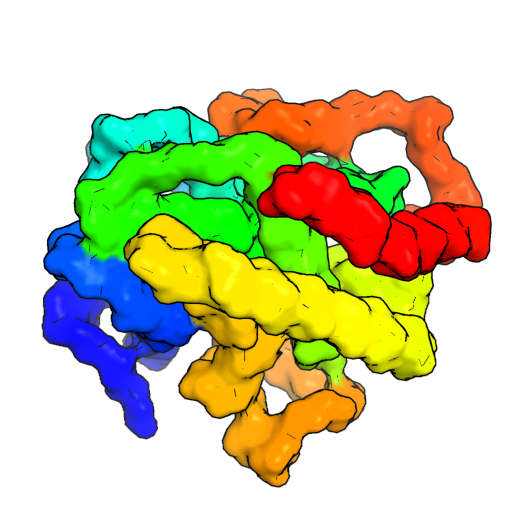 ? -31.442 8.302 15.703 1.00 10.99 104 ARG A C 1
ATOM 684 O O . ARG A 1 127 ? -30.341 8.825 15.699 1.00 11.11 104 ARG A O 1
ATOM 692 N N . GLU A 1 128 ? -32.364 8.716 16.571 1.00 10.96 105 GLU A N 1
ATOM 693 C CA . GLU A 1 128 ? -32.124 9.767 17.576 1.00 11.71 105 GLU A CA 1
ATOM 694 C C . GLU A 1 128 ? -30.998 9.331 18.523 1.00 10.45 105 GLU A C 1
ATOM 695 O O . GLU A 1 128 ? -30.127 10.131 18.809 1.00 10.56 105 GLU A O 1
ATOM 701 N N . LEU A 1 129 ? -31.016 8.071 18.949 1.00 10.03 106 LEU A N 1
ATOM 702 C CA . LEU A 1 129 ? -29.965 7.548 19.857 1.00 9.05 106 LEU A CA 1
ATOM 703 C C . LEU A 1 129 ? -28.594 7.580 19.164 1.00 8.12 106 LEU A C 1
ATOM 704 O O . LEU A 1 129 ? -27.601 8.078 19.788 1.00 9.04 106 LEU A O 1
ATOM 709 N N . LEU A 1 130 ? -28.518 7.077 17.926 1.00 8.90 107 LEU A N 1
ATOM 710 C CA . LEU A 1 130 ? -27.252 7.148 17.141 1.00 9.06 107 LEU A CA 1
ATOM 711 C C . LEU A 1 130 ? -26.805 8.583 16.919 1.00 9.50 107 LEU A C 1
ATOM 712 O O . LEU A 1 130 ? -25.643 8.875 17.105 1.00 9.10 107 LEU A O 1
ATOM 717 N N . ASP A 1 131 ? -27.745 9.486 16.655 1.00 11.00 108 ASP A N 1
ATOM 718 C CA . ASP A 1 131 ? -27.335 10.898 16.485 1.00 12.32 108 ASP A CA 1
ATOM 719 C C . ASP A 1 131 ? -26.798 11.451 17.803 1.00 10.88 108 ASP A C 1
ATOM 720 O O . ASP A 1 131 ? -25.781 12.190 17.817 1.00 12.06 108 ASP A O 1
ATOM 725 N N . THR A 1 132 ? -27.440 11.131 18.938 1.00 10.88 109 THR A N 1
ATOM 726 C CA . THR A 1 132 ? -26.990 11.629 20.243 1.00 11.41 109 THR A CA 1
ATOM 727 C C . THR A 1 132 ? -25.553 11.142 20.478 1.00 10.64 109 THR A C 1
ATOM 728 O O . THR A 1 132 ? -24.698 11.905 20.930 1.00 10.99 109 THR A O 1
ATOM 732 N N . LEU A 1 133 ? -25.327 9.873 20.178 1.00 10.86 110 LEU A N 1
ATOM 733 C CA . LEU A 1 133 ? -24.004 9.260 20.452 1.00 11.03 110 LEU A CA 1
ATOM 734 C C . LEU A 1 133 ? -22.916 9.789 19.516 1.00 10.53 110 LEU A C 1
ATOM 735 O O . LEU A 1 133 ? -21.810 10.064 20.025 1.00 13.26 110 LEU A O 1
ATOM 740 N N . PHE A 1 134 ? -23.204 9.948 18.230 1.00 12.18 111 PHE A N 1
ATOM 741 C CA . PHE A 1 134 ? -22.170 10.123 17.176 1.00 12.39 111 PHE A CA 1
ATOM 742 C C . PHE A 1 134 ? -22.295 11.397 16.325 1.00 17.81 111 PHE A C 1
ATOM 743 O O . PHE A 1 134 ? -21.325 11.686 15.638 1.00 16.99 111 PHE A O 1
ATOM 751 N N . ALA A 1 135 ? -23.441 12.059 16.234 1.00 20.59 112 ALA A N 1
ATOM 752 C CA . ALA A 1 135 ? -23.520 13.278 15.389 1.00 21.49 112 ALA A CA 1
ATOM 753 C C . ALA A 1 135 ? -22.399 14.238 15.840 1.00 22.93 112 ALA A C 1
ATOM 754 O O . ALA A 1 135 ? -22.158 14.384 17.064 1.00 22.00 112 ALA A O 1
ATOM 756 N N . GLY A 1 136 ? -21.694 14.853 14.874 1.00 24.92 113 GLY A N 1
ATOM 757 C CA . GLY A 1 136 ? -20.586 15.797 15.144 1.00 25.32 113 GLY A CA 1
ATOM 758 C C . GLY A 1 136 ? -19.222 15.142 15.325 1.00 26.31 113 GLY A C 1
ATOM 759 O O . GLY A 1 136 ? -18.192 15.867 15.337 1.00 27.68 113 GLY A O 1
ATOM 760 N N . THR A 1 137 ? -19.165 13.813 15.404 1.00 19.14 114 THR A N 1
ATOM 761 C CA . THR A 1 137 ? -17.879 13.079 15.339 1.00 17.36 114 THR A CA 1
ATOM 762 C C . THR A 1 137 ? -17.531 12.839 13.874 1.00 15.72 114 THR A C 1
ATOM 763 O O . THR A 1 137 ? -18.437 12.829 12.971 1.00 15.88 114 THR A O 1
ATOM 767 N N . SER A 1 138 ? -16.268 12.521 13.645 1.00 16.29 115 SER A N 1
ATOM 768 C CA . SER A 1 138 ? -15.687 12.202 12.323 1.00 17.40 115 SER A CA 1
ATOM 769 C C . SER A 1 138 ? -16.115 10.824 11.845 1.00 17.14 115 SER A C 1
ATOM 770 O O . SER A 1 138 ? -15.863 10.483 10.674 1.00 18.16 115 SER A O 1
ATOM 773 N N . VAL A 1 139 ? -16.733 9.993 12.712 1.00 14.15 116 VAL A N 1
ATOM 774 C CA . VAL A 1 139 ? -17.100 8.613 12.342 1.00 14.86 116 VAL A CA 1
ATOM 775 C C . VAL A 1 139 ? -18.625 8.494 12.255 1.00 12.79 116 VAL A C 1
ATOM 776 O O . VAL A 1 139 ? -19.090 7.375 12.054 1.00 11.71 116 VAL A O 1
ATOM 780 N N . TYR A 1 140 ? -19.384 9.607 12.264 1.00 12.77 117 TYR A N 1
ATOM 781 C CA . TYR A 1 140 ? -20.861 9.518 12.282 1.00 14.45 117 TYR A CA 1
ATOM 782 C C . TYR A 1 140 ? -21.401 8.600 11.187 1.00 12.44 117 TYR A C 1
ATOM 783 O O . TYR A 1 140 ? -22.086 7.603 11.455 1.00 11.44 117 TYR A O 1
ATOM 792 N N . GLU A 1 141 ? -21.143 8.920 9.911 1.00 13.57 118 GLU A N 1
ATOM 793 C CA . GLU A 1 141 ? -21.760 8.110 8.844 1.00 14.69 118 GLU A CA 1
ATOM 794 C C . GLU A 1 141 ? -21.321 6.638 8.939 1.00 12.71 118 GLU A C 1
ATOM 795 O O . GLU A 1 141 ? -22.112 5.760 8.729 1.00 13.20 118 GLU A O 1
ATOM 801 N N . ALA A 1 142 ? -20.058 6.372 9.228 1.00 11.64 119 ALA A N 1
ATOM 802 C CA . ALA A 1 142 ? -19.506 5.005 9.211 1.00 11.78 119 ALA A CA 1
ATOM 803 C C . ALA A 1 142 ? -20.185 4.217 10.341 1.00 9.84 119 ALA A C 1
ATOM 804 O O . ALA A 1 142 ? -20.454 3.037 10.135 1.00 11.08 119 ALA A O 1
ATOM 806 N N . MET A 1 143 ? -20.465 4.873 11.457 1.00 10.24 120 MET A N 1
ATOM 807 C CA . MET A 1 143 ? -21.012 4.137 12.630 1.00 10.03 120 MET A CA 1
ATOM 808 C C . MET A 1 143 ? -22.514 3.894 12.419 1.00 9.76 120 MET A C 1
ATOM 809 O O . MET A 1 143 ? -23.065 2.869 12.900 1.00 8.60 120 MET A O 1
ATOM 814 N N . LEU A 1 144 ? -23.234 4.746 11.695 1.00 9.06 121 LEU A N 1
ATOM 815 C CA . LEU A 1 144 ? -24.622 4.389 11.321 1.00 11.13 121 LEU A CA 1
ATOM 816 C C . LEU A 1 144 ? -24.639 3.080 10.539 1.00 9.93 121 LEU A C 1
ATOM 817 O O . LEU A 1 144 ? -25.413 2.199 10.831 1.00 9.76 121 LEU A O 1
ATOM 822 N N . GLN A 1 145 ? -23.732 2.939 9.564 1.00 10.03 122 GLN A N 1
ATOM 823 C CA . GLN A 1 145 ? -23.615 1.729 8.754 1.00 10.76 122 GLN A CA 1
ATOM 824 C C . GLN A 1 145 ? -23.114 0.559 9.604 1.00 8.90 122 GLN A C 1
ATOM 825 O O . GLN A 1 145 ? -23.561 -0.554 9.429 1.00 8.61 122 GLN A O 1
ATOM 831 N N . GLU A 1 146 ? -22.198 0.828 10.510 1.00 9.10 123 GLU A N 1
ATOM 832 C CA . GLU A 1 146 ? -21.634 -0.249 11.327 1.00 8.60 123 GLU A CA 1
ATOM 833 C C . GLU A 1 146 ? -22.745 -0.857 12.173 1.00 8.03 123 GLU A C 1
ATOM 834 O O . GLU A 1 146 ? -22.928 -2.065 12.312 1.00 9.04 123 GLU A O 1
ATOM 840 N N . TYR A 1 147 ? -23.563 0.003 12.795 1.00 6.99 124 TYR A N 1
ATOM 841 C CA . TYR A 1 147 ? -24.600 -0.502 13.704 1.00 6.71 124 TYR A CA 1
ATOM 842 C C . TYR A 1 147 ? -25.652 -1.271 12.912 1.00 6.97 124 TYR A C 1
ATOM 843 O O . TYR A 1 147 ? -26.083 -2.343 13.253 1.00 6.37 124 TYR A O 1
ATOM 852 N N . ALA A 1 148 ? -26.207 -0.627 11.882 1.00 7.30 125 ALA A N 1
ATOM 853 C CA . ALA A 1 148 ? -27.257 -1.243 11.046 1.00 8.49 125 ALA A CA 1
ATOM 854 C C . ALA A 1 148 ? -26.767 -2.562 10.421 1.00 8.55 125 ALA A C 1
ATOM 855 O O . ALA A 1 148 ? -27.513 -3.467 10.441 1.00 8.34 125 ALA A O 1
ATOM 857 N N . SER A 1 149 ? -25.551 -2.579 9.890 1.00 9.79 126 SER A N 1
ATOM 858 C CA . SER A 1 149 ? -24.988 -3.814 9.273 1.00 10.38 126 SER A CA 1
ATOM 859 C C . SER A 1 149 ? -24.871 -4.925 10.324 1.00 9.20 126 SER A C 1
ATOM 860 O O . SER A 1 149 ? -25.085 -6.117 10.035 1.00 8.95 126 SER A O 1
ATOM 863 N N . CYS A 1 150 ? -24.458 -4.567 11.538 1.00 8.53 127 CYS A N 1
ATOM 864 C CA . CYS A 1 150 ? -24.344 -5.548 12.635 1.00 9.05 127 CYS A CA 1
ATOM 865 C C . CYS A 1 150 ? -25.704 -6.174 12.875 1.00 9.26 127 CYS A C 1
ATOM 866 O O . CYS A 1 150 ? -25.861 -7.359 12.822 1.00 10.56 127 CYS A O 1
ATOM 869 N N . LEU A 1 151 ? -26.737 -5.363 13.174 1.00 7.65 128 LEU A N 1
ATOM 870 C CA . LEU A 1 151 ? -28.033 -5.930 13.557 1.00 8.60 128 LEU A CA 1
ATOM 871 C C . LEU A 1 151 ? -28.649 -6.679 12.367 1.00 8.19 128 LEU A C 1
ATOM 872 O O . LEU A 1 151 ? -29.335 -7.626 12.615 1.00 9.96 128 LEU A O 1
ATOM 877 N N . LEU A 1 152 ? -28.419 -6.220 11.153 1.00 9.63 129 LEU A N 1
ATOM 878 C CA . LEU A 1 152 ? -28.907 -6.900 9.937 1.00 11.15 129 LEU A CA 1
ATOM 879 C C . LEU A 1 152 ? -28.460 -8.365 9.987 1.00 11.25 129 LEU A C 1
ATOM 880 O O . LEU A 1 152 ? -29.313 -9.192 9.904 1.00 10.80 129 LEU A O 1
ATOM 885 N N . PHE A 1 153 ? -27.162 -8.646 10.140 1.00 12.57 130 PHE A N 1
ATOM 886 C CA . PHE A 1 153 ? -26.690 -10.063 10.082 1.00 13.05 130 PHE A CA 1
ATOM 887 C C . PHE A 1 153 ? -26.870 -10.764 11.411 1.00 14.21 130 PHE A C 1
ATOM 888 O O . PHE A 1 153 ? -26.970 -11.990 11.428 1.00 15.29 130 PHE A O 1
ATOM 896 N N . MET A 1 154 ? -27.008 -10.040 12.520 1.00 13.37 131 MET A N 1
ATOM 897 C CA . MET A 1 154 ? -27.541 -10.694 13.739 1.00 14.82 131 MET A CA 1
ATOM 898 C C . MET A 1 154 ? -28.928 -11.288 13.479 1.00 15.86 131 MET A C 1
ATOM 899 O O . MET A 1 154 ? -29.224 -12.418 13.869 1.00 17.63 131 MET A O 1
ATOM 904 N N . ALA A 1 155 ? -29.847 -10.509 12.891 1.00 15.51 132 ALA A N 1
ATOM 905 C CA . ALA A 1 155 ? -31.231 -10.938 12.646 1.00 15.54 132 ALA A CA 1
ATOM 906 C C . ALA A 1 155 ? -31.234 -11.999 11.543 1.00 14.86 132 ALA A C 1
ATOM 907 O O . ALA A 1 155 ? -31.925 -13.007 11.739 1.00 17.36 132 ALA A O 1
ATOM 909 N N . GLU A 1 156 ? -30.437 -11.821 10.482 1.00 16.72 133 GLU A N 1
ATOM 910 C CA . GLU A 1 156 ? -30.354 -12.849 9.402 1.00 17.27 133 GLU A CA 1
ATOM 911 C C . GLU A 1 156 ? -29.865 -14.205 9.944 1.00 18.04 133 GLU A C 1
ATOM 912 O O . GLU A 1 156 ? -30.446 -15.240 9.580 1.00 18.88 133 GLU A O 1
ATOM 918 N N . LYS A 1 157 ? -28.879 -14.197 10.831 1.00 18.46 134 LYS A N 1
ATOM 919 C CA . LYS A 1 157 ? -28.301 -15.433 11.393 1.00 22.27 134 LYS A CA 1
ATOM 920 C C . LYS A 1 157 ? -29.308 -16.056 12.354 1.00 23.75 134 LYS A C 1
ATOM 921 O O . LYS A 1 157 ? -29.313 -17.282 12.446 1.00 26.02 134 LYS A O 1
ATOM 927 N N . THR A 1 158 ? -30.124 -15.243 13.038 1.00 29.90 135 THR A N 1
ATOM 928 C CA . THR A 1 158 ? -31.069 -15.713 14.097 1.00 29.94 135 THR A CA 1
ATOM 929 C C . THR A 1 158 ? -32.465 -15.892 13.492 1.00 36.81 135 THR A C 1
ATOM 930 O O . THR A 1 158 ? -33.443 -15.887 14.268 1.00 37.38 135 THR A O 1
ATOM 934 N N . ARG A 1 159 ? -32.554 -16.079 12.170 1.00 37.62 136 ARG A N 1
ATOM 935 C CA . ARG A 1 159 ? -33.845 -16.295 11.474 1.00 39.58 136 ARG A CA 1
ATOM 936 C C . ARG A 1 159 ? -34.151 -17.789 11.393 1.00 41.90 136 ARG A C 1
ATOM 937 O O . ARG A 1 159 ? -33.210 -18.586 11.377 1.00 44.45 136 ARG A O 1
ATOM 945 N N . ASP A 1 160 ? -35.445 -18.106 11.380 1.00 41.25 137 ASP A N 1
ATOM 946 C CA . ASP A 1 160 ? -36.090 -19.416 11.097 1.00 45.18 137 ASP A CA 1
ATOM 947 C C . ASP A 1 160 ? -35.457 -20.102 9.879 1.00 43.54 137 ASP A C 1
ATOM 948 O O . ASP A 1 160 ? -34.837 -21.159 10.053 1.00 45.91 137 ASP A O 1
ATOM 953 N N . HIS A 1 161 ? -35.669 -19.539 8.687 1.00 44.33 138 HIS A N 1
ATOM 954 C CA . HIS A 1 161 ? -35.210 -20.055 7.371 1.00 43.40 138 HIS A CA 1
ATOM 955 C C . HIS A 1 161 ? -34.022 -19.199 6.913 1.00 38.20 138 HIS A C 1
ATOM 956 O O . HIS A 1 161 ? -34.156 -17.958 6.921 1.00 37.76 138 HIS A O 1
ATOM 963 N N . GLN A 1 162 ? -32.902 -19.828 6.551 1.00 30.10 139 GLN A N 1
ATOM 964 C CA . GLN A 1 162 ? -31.676 -19.141 6.069 1.00 28.22 139 GLN A CA 1
ATOM 965 C C . GLN A 1 162 ? -31.966 -18.488 4.714 1.00 25.56 139 GLN A C 1
ATOM 966 O O . GLN A 1 162 ? -32.306 -19.230 3.786 1.00 26.35 139 GLN A O 1
ATOM 972 N N . SER A 1 163 ? -31.787 -17.171 4.590 1.00 24.36 140 SER A N 1
ATOM 973 C CA . SER A 1 163 ? -31.917 -16.416 3.321 1.00 22.58 140 SER A CA 1
ATOM 974 C C . SER A 1 163 ? -30.689 -16.600 2.408 1.00 22.08 140 SER A C 1
ATOM 975 O O . SER A 1 163 ? -29.634 -17.015 2.893 1.00 20.80 140 SER A O 1
ATOM 978 N N . ASP A 1 164 ? -30.802 -16.244 1.126 1.00 20.58 141 ASP A N 1
ATOM 979 C CA . ASP A 1 164 ? -29.677 -16.263 0.153 1.00 21.62 141 ASP A CA 1
ATOM 980 C C . ASP A 1 164 ? -28.639 -15.231 0.597 1.00 20.80 141 ASP A C 1
ATOM 981 O O . ASP A 1 164 ? -27.423 -15.484 0.482 1.00 17.58 141 ASP A O 1
ATOM 986 N N . LEU A 1 165 ? -29.115 -14.104 1.121 1.00 17.60 142 LEU A N 1
ATOM 987 C CA . LEU A 1 165 ? -28.224 -13.018 1.598 1.00 17.47 142 LEU A CA 1
ATOM 988 C C . LEU A 1 165 ? -27.415 -13.546 2.784 1.00 16.75 142 LEU A C 1
ATOM 989 O O . LEU A 1 165 ? -26.209 -13.286 2.832 1.00 16.41 142 LEU A O 1
ATOM 994 N N . CYS A 1 166 ? -28.063 -14.265 3.694 1.00 15.83 143 CYS A N 1
ATOM 995 C CA . CYS A 1 166 ? -27.397 -14.872 4.871 1.00 15.86 143 CYS A CA 1
ATOM 996 C C . CYS A 1 166 ? -26.349 -15.896 4.398 1.00 17.17 143 CYS A C 1
ATOM 997 O O . CYS A 1 166 ? -25.205 -15.894 4.915 1.00 15.57 143 CYS A O 1
ATOM 1000 N N . LYS A 1 167 ? -26.714 -16.737 3.431 1.00 15.95 144 LYS A N 1
ATOM 1001 C CA . LYS A 1 167 ? -25.758 -17.724 2.862 1.00 16.63 144 LYS A CA 1
ATOM 1002 C C . LYS A 1 167 ? -24.541 -16.988 2.277 1.00 15.00 144 LYS A C 1
ATOM 1003 O O . LYS A 1 167 ? -23.399 -17.467 2.523 1.00 13.71 144 LYS A O 1
ATOM 1009 N N . LYS A 1 168 ? -24.720 -15.861 1.586 1.00 14.99 145 LYS A N 1
ATOM 1010 C CA . LYS A 1 168 ? -23.585 -15.112 0.988 1.00 15.43 145 LYS A CA 1
ATOM 1011 C C . LYS A 1 168 ? -22.680 -14.627 2.139 1.00 13.96 145 LYS A C 1
ATOM 1012 O O . LYS A 1 168 ? -21.463 -14.690 2.008 1.00 14.56 145 LYS A O 1
ATOM 1018 N N . TYR A 1 169 ? -23.274 -14.146 3.234 1.00 12.87 146 TYR A N 1
ATOM 1019 C CA . TYR A 1 169 ? -22.511 -13.680 4.421 1.00 12.36 146 TYR A CA 1
ATOM 1020 C C . TYR A 1 169 ? -21.686 -14.830 5.003 1.00 12.27 146 TYR A C 1
ATOM 1021 O O . TYR A 1 169 ? -20.429 -14.641 5.232 1.00 12.02 146 TYR A O 1
ATOM 1030 N N . ILE A 1 170 ? -22.329 -15.958 5.238 1.00 12.98 147 ILE A N 1
ATOM 1031 C CA . ILE A 1 170 ? -21.655 -17.134 5.847 1.00 13.31 147 ILE A CA 1
ATOM 1032 C C . ILE A 1 170 ? -20.494 -17.570 4.939 1.00 13.15 147 ILE A C 1
ATOM 1033 O O . ILE A 1 170 ? -19.395 -17.859 5.466 1.00 12.53 147 ILE A O 1
ATOM 1038 N N . GLU A 1 171 ? -20.663 -17.551 3.626 1.00 14.57 148 GLU A N 1
ATOM 1039 C CA . GLU A 1 171 ? -19.544 -17.942 2.733 1.00 13.16 148 GLU A CA 1
ATOM 1040 C C . GLU A 1 171 ? -18.505 -16.815 2.689 1.00 13.04 148 GLU A C 1
ATOM 1041 O O . GLU A 1 171 ? -17.317 -17.118 2.586 1.00 15.06 148 GLU A O 1
ATOM 1047 N N . ALA A 1 172 ? -18.890 -15.543 2.780 1.00 12.57 149 ALA A N 1
ATOM 1048 C CA . ALA A 1 172 ? -17.961 -14.398 2.712 1.00 12.56 149 ALA A CA 1
ATOM 1049 C C . ALA A 1 172 ? -16.994 -14.411 3.904 1.00 12.44 149 ALA A C 1
ATOM 1050 O O . ALA A 1 172 ? -15.792 -14.140 3.731 1.00 13.37 149 ALA A O 1
ATOM 1052 N N . ILE A 1 173 ? -17.493 -14.678 5.101 1.00 12.60 150 ILE A N 1
ATOM 1053 C CA . ILE A 1 173 ? -16.583 -14.552 6.291 1.00 12.85 150 ILE A CA 1
ATOM 1054 C C . ILE A 1 173 ? -15.582 -15.715 6.309 1.00 12.69 150 ILE A C 1
ATOM 1055 O O . ILE A 1 173 ? -14.638 -15.626 7.062 1.00 14.06 150 ILE A O 1
ATOM 1060 N N . ALA A 1 174 ? -15.799 -16.769 5.518 1.00 12.51 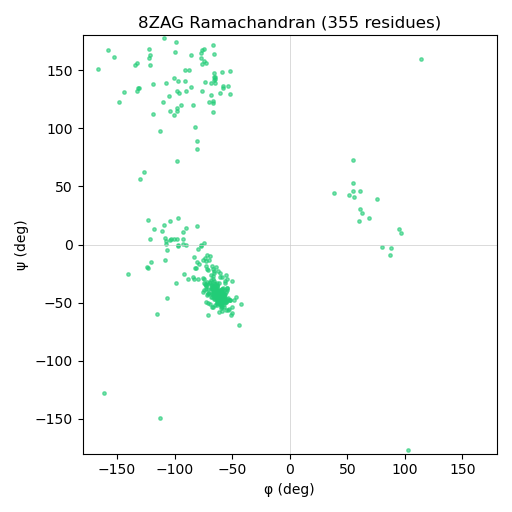151 ALA A N 1
ATOM 1061 C CA . ALA A 1 174 ? -14.846 -17.895 5.352 1.00 12.19 151 ALA A CA 1
ATOM 1062 C C . ALA A 1 174 ? -13.906 -17.683 4.158 1.00 11.90 151 ALA A C 1
ATOM 1063 O O . ALA A 1 174 ? -13.098 -18.573 3.893 1.00 13.92 151 ALA A O 1
ATOM 1065 N N . SER A 1 175 ? -13.953 -16.547 3.490 1.00 12.51 152 SER A N 1
ATOM 1066 C CA . SER A 1 175 ? -13.279 -16.328 2.187 1.00 13.22 152 SER A CA 1
ATOM 1067 C C . SER A 1 175 ? -11.814 -15.960 2.420 1.00 13.98 152 SER A C 1
ATOM 1068 O O . SER A 1 175 ? -11.021 -16.161 1.474 1.00 13.63 152 SER A O 1
ATOM 1071 N N . SER A 1 176 ? -11.490 -15.310 3.541 1.00 12.98 153 SER A N 1
ATOM 1072 C CA . SER A 1 176 ? -10.109 -14.881 3.857 1.00 12.73 153 SER A CA 1
ATOM 1073 C C . SER A 1 176 ? -10.063 -14.481 5.311 1.00 13.69 153 SER A C 1
ATOM 1074 O O . SER A 1 176 ? -11.061 -13.993 5.832 1.00 13.22 153 SER A O 1
ATOM 1077 N N . PRO A 1 177 ? -8.910 -14.625 5.988 1.00 13.34 154 PRO A N 1
ATOM 1078 C CA . PRO A 1 177 ? -8.836 -14.209 7.386 1.00 12.96 154 PRO A CA 1
ATOM 1079 C C . PRO A 1 177 ? -9.046 -12.701 7.566 1.00 13.45 154 PRO A C 1
ATOM 1080 O O . PRO A 1 177 ? -9.688 -12.393 8.545 1.00 13.35 154 PRO A O 1
ATOM 1084 N N . SER A 1 178 ? -8.549 -11.844 6.682 1.00 13.22 155 SER A N 1
ATOM 1085 C CA . SER A 1 178 ? -8.685 -10.363 6.794 1.00 14.12 155 SER A CA 1
ATOM 1086 C C . SER A 1 178 ? -10.181 -10.058 6.670 1.00 16.36 155 SER A C 1
ATOM 1087 O O . SER A 1 178 ? -10.701 -9.234 7.438 1.00 14.38 155 SER A O 1
ATOM 1090 N N . ARG A 1 179 ? -10.868 -10.698 5.737 1.00 14.57 156 ARG A N 1
ATOM 1091 C CA . ARG A 1 179 ? -12.320 -10.427 5.578 1.00 14.75 156 ARG A CA 1
ATOM 1092 C C . ARG A 1 179 ? -13.016 -10.924 6.843 1.00 13.79 156 ARG A C 1
ATOM 1093 O O . ARG A 1 179 ? -13.939 -10.193 7.327 1.00 13.61 156 ARG A O 1
ATOM 1101 N N . TYR A 1 180 ? -12.686 -12.103 7.360 1.00 11.79 157 TYR A N 1
ATOM 1102 C CA . TYR A 1 180 ? -13.288 -12.644 8.589 1.00 11.15 157 TYR A CA 1
ATOM 1103 C C . TYR A 1 180 ? -13.219 -11.577 9.704 1.00 12.02 157 TYR A C 1
ATOM 1104 O O . TYR A 1 180 ? -14.202 -11.230 10.341 1.00 12.08 157 TYR A O 1
ATOM 1113 N N . TYR A 1 181 ? -12.020 -11.071 9.938 1.00 12.53 158 TYR A N 1
ATOM 1114 C CA . TYR A 1 181 ? -11.765 -10.069 11.011 1.00 12.16 158 TYR A CA 1
ATOM 1115 C C . TYR A 1 181 ? -12.594 -8.788 10.807 1.00 12.47 158 TYR A C 1
ATOM 1116 O O . TYR A 1 181 ? -13.166 -8.327 11.803 1.00 12.00 158 TYR A O 1
ATOM 1125 N N . ARG A 1 182 ? -12.639 -8.242 9.599 1.00 13.14 159 ARG A N 1
ATOM 1126 C CA . ARG A 1 182 ? -13.404 -6.990 9.358 1.00 12.61 159 ARG A CA 1
ATOM 1127 C C . ARG A 1 182 ? -14.905 -7.248 9.570 1.00 13.04 159 ARG A C 1
ATOM 1128 O O . ARG A 1 182 ? -15.562 -6.398 10.229 1.00 12.48 159 ARG A O 1
ATOM 1136 N N . LEU A 1 183 ? -15.460 -8.359 9.082 1.00 12.62 160 LEU A N 1
ATOM 1137 C CA . LEU A 1 183 ? -16.914 -8.619 9.212 1.00 12.68 160 LEU A CA 1
ATOM 1138 C C . LEU A 1 183 ? -17.238 -9.008 10.668 1.00 13.33 160 LEU A C 1
ATOM 1139 O O . LEU A 1 183 ? -18.315 -8.707 11.205 1.00 12.22 160 LEU A O 1
ATOM 1144 N N . ARG A 1 184 ? -16.338 -9.705 11.367 1.00 11.57 161 ARG A N 1
ATOM 1145 C CA . ARG A 1 184 ? -16.500 -10.049 12.778 1.00 11.59 161 ARG A CA 1
ATOM 1146 C C . ARG A 1 184 ? -16.394 -8.783 13.639 1.00 9.62 161 ARG A C 1
ATOM 1147 O O . ARG A 1 184 ? -17.085 -8.727 14.642 1.00 10.45 161 ARG A O 1
ATOM 1155 N N . ASP A 1 185 ? -15.597 -7.832 13.242 1.00 10.14 162 ASP A N 1
ATOM 1156 C CA . ASP A 1 185 ? -15.511 -6.529 13.956 1.00 9.70 162 ASP A CA 1
ATOM 1157 C C . ASP A 1 185 ? -16.938 -5.985 14.051 1.00 10.78 162 ASP A C 1
ATOM 1158 O O . ASP A 1 185 ? -17.400 -5.709 15.157 1.00 9.94 162 ASP A O 1
ATOM 1163 N N . CYS A 1 186 ? -17.595 -5.848 12.905 1.00 10.84 163 CYS A N 1
ATOM 1164 C CA . CYS A 1 186 ? -18.957 -5.262 12.920 1.00 10.56 163 CYS A CA 1
ATOM 1165 C C . CYS A 1 186 ? -19.873 -6.133 13.763 1.00 10.24 163 CYS A C 1
ATOM 1166 O O . CYS A 1 186 ? -20.677 -5.645 14.600 1.00 10.38 163 CYS A O 1
ATOM 1169 N N . ASP A 1 187 ? -19.852 -7.461 13.570 1.00 10.37 164 ASP A N 1
ATOM 1170 C CA . ASP A 1 187 ? -20.718 -8.423 14.261 1.00 10.45 164 ASP A CA 1
ATOM 1171 C C . ASP A 1 187 ? -20.566 -8.350 15.791 1.00 10.25 164 ASP A C 1
ATOM 1172 O O . ASP A 1 187 ? -21.551 -8.466 16.524 1.00 10.72 164 ASP A O 1
ATOM 1177 N N . ALA A 1 188 ? -19.343 -8.137 16.276 1.00 10.25 165 ALA A N 1
ATOM 1178 C CA . ALA A 1 188 ? -19.076 -8.082 17.723 1.00 10.18 165 ALA A CA 1
ATOM 1179 C C . ALA A 1 188 ? -19.058 -6.618 18.190 1.00 9.65 165 ALA A C 1
ATOM 1180 O O . ALA A 1 188 ? -18.766 -6.394 19.381 1.00 9.05 165 ALA A O 1
ATOM 1182 N N . GLN A 1 189 ? -19.269 -5.672 17.270 1.00 9.42 166 GLN A N 1
ATOM 1183 C CA . GLN A 1 189 ? -1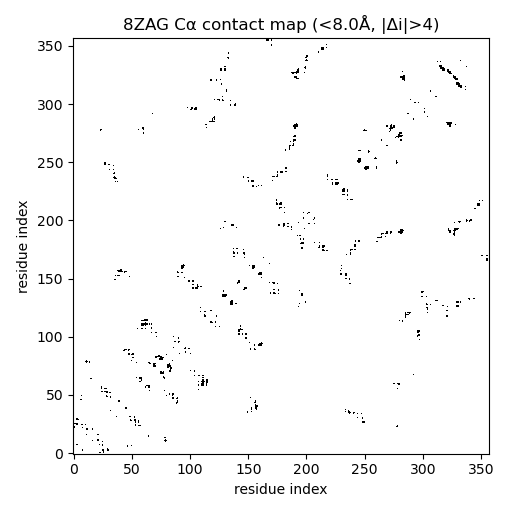9.256 -4.192 17.490 1.00 9.06 166 GLN A CA 1
ATOM 1184 C C . GLN A 1 189 ? -17.930 -3.748 18.130 1.00 9.34 166 GLN A C 1
ATOM 1185 O O . GLN A 1 189 ? -17.928 -2.882 19.004 1.00 8.95 166 GLN A O 1
ATOM 1191 N N . VAL A 1 190 ? -16.778 -4.217 17.642 1.00 8.40 167 VAL A N 1
ATOM 1192 C CA . VAL A 1 190 ? -15.488 -3.810 18.272 1.00 8.14 167 VAL A CA 1
ATOM 1193 C C . VAL A 1 190 ? -15.164 -2.339 17.966 1.00 8.45 167 VAL A C 1
ATOM 1194 O O . VAL A 1 190 ? -15.061 -1.531 18.936 1.00 8.03 167 VAL A O 1
ATOM 1198 N N . ARG A 1 191 ? -15.011 -1.941 16.713 1.00 8.17 168 ARG A N 1
ATOM 1199 C CA . ARG A 1 191 ? -14.698 -0.535 16.401 1.00 8.21 168 ARG A CA 1
ATOM 1200 C C . ARG A 1 191 ? -15.875 0.343 16.869 1.00 8.07 168 ARG A C 1
ATOM 1201 O O . ARG A 1 191 ? -15.616 1.449 17.282 1.00 8.99 168 ARG A O 1
ATOM 1209 N N . LEU A 1 192 ? -17.102 -0.142 16.759 1.00 7.97 169 LEU A N 1
ATOM 1210 C CA . LEU A 1 192 ? -18.271 0.670 17.197 1.00 8.22 169 LEU A CA 1
ATOM 1211 C C . LEU A 1 192 ? -18.095 0.979 18.684 1.00 7.70 169 LEU A C 1
ATOM 1212 O O . LEU A 1 192 ? -18.292 2.156 19.078 1.00 6.43 169 LEU A O 1
ATOM 1217 N N . PHE A 1 193 ? -17.841 -0.032 19.537 1.00 6.63 170 PHE A N 1
ATOM 1218 C CA . PHE A 1 193 ? -17.656 0.228 20.990 1.00 6.67 170 PHE A CA 1
ATOM 1219 C C . PHE A 1 193 ? -16.491 1.170 21.249 1.00 6.19 170 PHE A C 1
ATOM 1220 O O . PHE A 1 193 ? -16.559 2.007 22.126 1.00 6.35 170 PHE A O 1
ATOM 1228 N N . ILE A 1 194 ? -15.363 0.994 20.556 1.00 6.98 171 ILE A N 1
ATOM 1229 C CA . ILE A 1 194 ? -14.179 1.874 20.735 1.00 6.77 171 ILE A CA 1
ATOM 1230 C C . ILE A 1 194 ? -14.589 3.305 20.376 1.00 6.53 171 ILE A C 1
ATOM 1231 O O . ILE A 1 194 ? -14.313 4.191 21.165 1.00 6.36 171 ILE A O 1
ATOM 1236 N N . ALA A 1 195 ? -15.211 3.524 19.236 1.00 7.37 172 ALA A N 1
ATOM 1237 C CA . ALA A 1 195 ? -15.636 4.889 18.836 1.00 7.64 172 ALA A CA 1
ATOM 1238 C C . ALA A 1 195 ? -16.693 5.444 19.798 1.00 7.43 172 ALA A C 1
ATOM 1239 O O . ALA A 1 195 ? -16.628 6.586 20.238 1.00 7.90 172 ALA A O 1
ATOM 1241 N N . ALA A 1 196 ? -17.620 4.613 20.227 1.00 7.32 173 ALA A N 1
ATOM 1242 C CA . ALA A 1 196 ? -18.691 5.046 21.151 1.00 7.39 173 ALA A CA 1
ATOM 1243 C C . ALA A 1 196 ? -18.050 5.454 22.479 1.00 7.14 173 ALA A C 1
ATOM 1244 O O . ALA A 1 196 ? -18.461 6.408 23.154 1.00 6.56 173 ALA A O 1
ATOM 1246 N N . ALA A 1 197 ? -17.061 4.672 22.946 1.00 7.63 174 ALA A N 1
ATOM 1247 C CA . ALA A 1 197 ? -16.364 4.965 24.209 1.00 7.33 174 ALA A CA 1
ATOM 1248 C C . ALA A 1 197 ? -15.733 6.356 24.121 1.00 6.88 174 ALA A C 1
ATOM 1249 O O . ALA A 1 197 ? -15.883 7.128 25.072 1.00 6.82 174 ALA A O 1
ATOM 1251 N N . VAL A 1 198 ? -15.049 6.664 23.043 1.00 7.17 175 VAL A N 1
ATOM 1252 C CA . VAL A 1 198 ? -14.405 7.977 22.876 1.00 7.92 175 VAL A CA 1
ATOM 1253 C C . VAL A 1 198 ? -15.496 9.063 22.876 1.00 7.54 175 VAL A C 1
ATOM 1254 O O . VAL A 1 198 ? -15.366 10.091 23.591 1.00 9.28 175 VAL A O 1
ATOM 1258 N N . ALA A 1 199 ? -16.569 8.820 22.152 1.00 8.15 176 ALA A N 1
ATOM 1259 C CA . ALA A 1 199 ? -17.726 9.737 22.030 1.00 7.86 176 ALA A CA 1
ATOM 1260 C C . ALA A 1 199 ? -18.321 9.984 23.412 1.00 9.03 176 ALA A C 1
ATOM 1261 O O . ALA A 1 199 ? -18.700 11.137 23.746 1.00 8.68 176 ALA A O 1
ATOM 1263 N N . CYS A 1 200 ? -18.379 8.955 24.268 1.00 8.48 177 CYS A N 1
ATOM 1264 C CA . CYS A 1 200 ? -18.968 9.071 25.628 1.00 8.56 177 CYS A CA 1
ATOM 1265 C C . CYS A 1 200 ? -18.019 9.773 26.593 1.00 8.21 177 CYS A C 1
ATOM 1266 O O . CYS A 1 200 ? -18.439 10.013 27.748 1.00 9.52 177 CYS A O 1
ATOM 1269 N N . ASN A 1 201 ? -16.820 10.165 26.141 1.00 8.41 178 ASN A N 1
ATOM 1270 C CA . ASN A 1 201 ? -15.851 11.034 26.860 1.00 9.33 178 ASN A CA 1
ATOM 1271 C C . ASN A 1 201 ? -15.800 12.417 26.161 1.00 9.75 178 ASN A C 1
ATOM 1272 O O . ASN A 1 201 ? -14.928 13.199 26.518 1.00 11.17 178 ASN A O 1
ATOM 1277 N N . ASP A 1 202 ? -16.792 12.709 25.348 1.00 10.48 179 ASP A N 1
ATOM 1278 C CA . ASP A 1 202 ? -16.953 14.015 24.621 1.00 12.05 179 ASP A CA 1
ATOM 1279 C C . ASP A 1 202 ? -15.715 14.319 23.800 1.00 13.62 179 ASP A C 1
ATOM 1280 O O . ASP A 1 202 ? -15.282 15.500 23.731 1.00 15.14 179 ASP A O 1
ATOM 1285 N N . LEU A 1 203 ? -15.170 13.311 23.162 1.00 10.91 180 LEU A N 1
ATOM 1286 C CA . LEU A 1 203 ? -14.029 13.448 22.257 1.00 12.21 180 LEU A CA 1
ATOM 1287 C C . LEU A 1 203 ? -14.425 12.920 20.891 1.00 12.01 180 LEU A C 1
ATOM 1288 O O . LEU A 1 203 ? -15.413 12.201 20.761 1.00 12.30 180 LEU A O 1
ATOM 1293 N N . ASP A 1 204 ? -13.675 13.323 19.869 1.00 12.55 181 ASP A N 1
ATOM 1294 C CA . ASP A 1 204 ? -13.882 12.868 18.486 1.00 14.40 181 ASP A CA 1
ATOM 1295 C C . ASP A 1 204 ? -12.865 11.788 18.197 1.00 14.58 181 ASP A C 1
ATOM 1296 O O . ASP A 1 204 ? -11.678 12.097 18.117 1.00 14.38 181 ASP A O 1
ATOM 1301 N N . PRO A 1 205 ? -13.285 10.517 18.032 1.00 14.59 182 PRO A N 1
ATOM 1302 C CA . PRO A 1 205 ? -12.342 9.442 17.718 1.00 16.94 182 PRO A CA 1
ATOM 1303 C C . PRO A 1 205 ? -11.466 9.788 16.505 1.00 17.65 182 PRO A C 1
ATOM 1304 O O . PRO A 1 205 ? -12.009 10.238 15.497 1.00 18.15 182 PRO A O 1
ATOM 1308 N N . ASP A 1 206 ? -10.162 9.625 16.669 1.00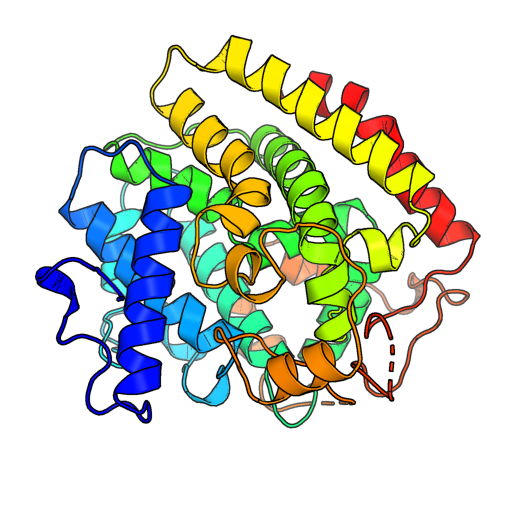 18.52 183 ASP A N 1
ATOM 1309 C CA . ASP A 1 206 ? -9.112 9.999 15.688 1.00 22.44 183 ASP A CA 1
ATOM 1310 C C . ASP A 1 206 ? -8.315 8.771 15.204 1.00 20.34 183 ASP A C 1
ATOM 1311 O O . ASP A 1 206 ? -7.247 8.958 14.564 1.00 27.53 183 ASP A O 1
ATOM 1316 N N . PHE A 1 207 ? -8.769 7.553 15.455 1.00 17.24 184 PHE A N 1
ATOM 1317 C CA . PHE A 1 207 ? -8.109 6.302 14.995 1.00 16.46 184 PHE A CA 1
ATOM 1318 C C . PHE A 1 207 ? -8.144 6.241 13.468 1.00 17.98 184 PHE A C 1
ATOM 1319 O O . PHE A 1 207 ? -9.208 6.490 12.849 1.00 17.09 184 PHE A O 1
ATOM 1327 N N . THR A 1 208 ? -7.039 5.794 12.894 1.00 17.82 185 THR A N 1
ATOM 1328 C CA . THR A 1 208 ? -6.953 5.493 11.450 1.00 20.13 185 THR A CA 1
ATOM 1329 C C . THR A 1 208 ? -7.649 4.164 11.140 1.00 19.79 185 THR A C 1
ATOM 1330 O O . THR A 1 208 ? -7.929 3.351 12.035 1.00 16.33 185 THR A O 1
ATOM 1334 N N . GLU A 1 209 ? -7.880 3.882 9.865 1.00 19.22 186 GLU A N 1
ATOM 1335 C CA . GLU A 1 209 ? -8.489 2.609 9.442 1.00 19.19 186 GLU A CA 1
ATOM 1336 C C . GLU A 1 209 ? -7.575 1.452 9.874 1.00 17.56 186 GLU A C 1
ATOM 1337 O O . GLU A 1 209 ? -8.072 0.436 10.346 1.00 17.67 186 GLU A O 1
ATOM 1343 N N . MET A 1 210 ? -6.260 1.570 9.674 1.00 19.23 187 MET A N 1
ATOM 1344 C CA . MET A 1 210 ? -5.341 0.464 10.042 1.00 19.62 187 MET A CA 1
ATOM 1345 C C . MET A 1 210 ? -5.289 0.318 11.576 1.00 15.02 187 MET A C 1
ATOM 1346 O O . MET A 1 210 ? -5.163 -0.806 12.061 1.00 15.48 187 MET A O 1
ATOM 1351 N N . GLU A 1 211 ? -5.456 1.398 12.328 1.00 14.74 188 GLU A N 1
ATOM 1352 C CA . GLU A 1 211 ? -5.561 1.314 13.805 1.00 14.80 188 GLU A CA 1
ATOM 1353 C C . GLU A 1 211 ? -6.809 0.492 14.165 1.00 12.71 188 GLU A C 1
ATOM 1354 O O . GLU A 1 211 ? -6.707 -0.443 15.007 1.00 11.68 188 GLU A O 1
ATOM 1360 N N . TYR A 1 212 ? -7.977 0.764 13.584 1.00 12.68 189 TYR A N 1
ATOM 1361 C CA . TYR A 1 212 ? -9.202 -0.016 13.918 1.00 12.82 189 TYR A CA 1
ATOM 1362 C C . TYR A 1 212 ? -8.972 -1.487 13.556 1.00 11.55 189 TYR A C 1
ATOM 1363 O O . TYR A 1 212 ? -9.397 -2.421 14.251 1.00 11.45 189 TYR A O 1
ATOM 1372 N N . GLN A 1 213 ? -8.372 -1.708 12.387 1.00 12.58 190 GLN A N 1
ATOM 1373 C CA . GLN A 1 213 ? -8.160 -3.096 11.929 1.00 12.29 190 GLN A CA 1
ATOM 1374 C C . GLN A 1 213 ? -7.232 -3.846 12.901 1.00 9.66 190 GLN A C 1
ATOM 1375 O O . GLN A 1 213 ? -7.568 -4.971 13.234 1.00 9.92 190 GLN A O 1
ATOM 1381 N N . ALA A 1 214 ? -6.138 -3.233 13.367 1.00 10.08 191 ALA A N 1
ATOM 1382 C CA . ALA A 1 214 ? -5.199 -3.874 14.330 1.00 10.46 191 ALA A CA 1
ATOM 1383 C C . ALA A 1 214 ? -5.933 -4.184 15.629 1.00 9.12 191 ALA A C 1
ATOM 1384 O O . ALA A 1 214 ? -5.859 -5.276 16.142 1.00 8.65 191 ALA A O 1
ATOM 1386 N N . MET A 1 215 ? -6.634 -3.178 16.126 1.00 8.74 192 MET A N 1
ATOM 1387 C CA . MET A 1 215 ? -7.394 -3.313 17.385 1.00 8.67 192 MET A CA 1
ATOM 1388 C C . MET A 1 215 ? -8.424 -4.433 17.272 1.00 8.08 192 MET A C 1
ATOM 1389 O O . MET A 1 215 ? -8.578 -5.230 18.195 1.00 7.87 192 MET A O 1
ATOM 1394 N N . ALA A 1 216 ? -9.194 -4.496 16.189 1.00 8.86 193 ALA A N 1
ATOM 1395 C CA . ALA A 1 216 ? -10.190 -5.571 16.047 1.00 8.95 193 ALA A CA 1
ATOM 1396 C C . ALA A 1 216 ? -9.532 -6.946 15.963 1.00 8.76 193 ALA A C 1
ATOM 1397 O O . ALA A 1 216 ? -10.046 -7.876 16.512 1.00 7.98 193 ALA A O 1
ATOM 1399 N N . GLU A 1 217 ? -8.453 -7.096 15.213 1.00 9.91 194 GLU A N 1
ATOM 1400 C CA . GLU A 1 217 ? -7.780 -8.406 15.165 1.00 10.32 194 GLU A CA 1
ATOM 1401 C C . GLU A 1 217 ? -7.316 -8.831 16.563 1.00 8.91 194 GLU A C 1
ATOM 1402 O O . GLU A 1 217 ? -7.532 -9.968 16.921 1.00 8.62 194 GLU A O 1
ATOM 1408 N N . ILE A 1 218 ? -6.750 -7.918 17.352 1.00 8.78 195 ILE A N 1
ATOM 1409 C CA . ILE A 1 218 ? -6.317 -8.232 18.739 1.00 8.94 195 ILE A CA 1
ATOM 1410 C C . ILE A 1 218 ? -7.544 -8.695 19.531 1.00 8.69 195 ILE A C 1
ATOM 1411 O O . ILE A 1 218 ? -7.580 -9.789 20.108 1.00 8.90 195 ILE A O 1
ATOM 1416 N N . GLY A 1 219 ? -8.600 -7.870 19.535 1.00 7.91 196 GLY A N 1
ATOM 1417 C CA . GLY A 1 219 ? -9.753 -8.172 20.380 1.00 7.70 196 GLY A CA 1
ATOM 1418 C C . GLY A 1 219 ? -10.484 -9.436 19.995 1.00 7.09 196 GLY A C 1
ATOM 1419 O O . GLY A 1 219 ? -10.911 -10.175 20.869 1.00 6.65 196 GLY A O 1
ATOM 1420 N N . ILE A 1 220 ? -10.636 -9.691 18.688 1.00 7.45 197 ILE A N 1
ATOM 1421 C CA . ILE A 1 220 ? -11.370 -10.885 18.185 1.00 8.35 197 ILE A CA 1
ATOM 1422 C C . ILE A 1 220 ? -10.509 -12.153 18.433 1.00 7.26 197 ILE A C 1
ATOM 1423 O O . ILE A 1 220 ? -11.085 -13.137 18.840 1.00 8.26 197 ILE A O 1
ATOM 1428 N N . THR A 1 221 ? -9.193 -12.050 18.265 1.00 9.23 198 THR A N 1
ATOM 1429 C CA . THR A 1 221 ? -8.284 -13.181 18.561 1.00 9.56 198 THR A CA 1
ATOM 1430 C C . THR A 1 221 ? -8.469 -13.608 20.011 1.00 10.45 198 THR A C 1
ATOM 1431 O O . THR A 1 221 ? -8.648 -14.813 20.325 1.00 8.96 198 THR A O 1
ATOM 1435 N N . LEU A 1 222 ? -8.553 -12.634 20.939 1.00 8.44 199 LEU A N 1
ATOM 1436 C CA . LEU A 1 222 ? -8.816 -12.988 22.343 1.00 8.77 199 LEU A CA 1
ATOM 1437 C C . LEU A 1 222 ? -10.252 -13.484 22.556 1.00 8.35 199 LEU A C 1
ATOM 1438 O O . LEU A 1 222 ? -10.525 -14.512 23.191 1.00 8.85 199 LEU A O 1
ATOM 1443 N N . TYR A 1 223 ? -11.247 -12.719 22.070 1.00 7.99 200 TYR A N 1
ATOM 1444 C CA . TYR A 1 223 ? -12.641 -13.006 22.404 1.00 8.99 200 TYR A CA 1
ATOM 1445 C C . TYR A 1 223 ? -13.069 -14.379 21.857 1.00 8.07 200 TYR A C 1
ATOM 1446 O O . TYR A 1 223 ? -13.683 -15.160 22.562 1.00 8.75 200 TYR A O 1
ATOM 1455 N N . ASP A 1 224 ? -12.751 -14.641 20.589 1.00 8.97 201 ASP A N 1
ATOM 1456 C CA . ASP A 1 224 ? -13.166 -15.882 19.916 1.00 9.46 201 ASP A CA 1
ATOM 1457 C C . ASP A 1 224 ? -12.482 -17.076 20.580 1.00 9.51 201 ASP A C 1
ATOM 1458 O O . ASP A 1 224 ? -13.104 -18.172 20.617 1.00 10.72 201 ASP A O 1
ATOM 1463 N N . ALA A 1 225 ? -11.328 -16.873 21.238 1.00 10.21 202 ALA A N 1
ATOM 1464 C CA . ALA A 1 225 ? -10.653 -17.965 21.967 1.00 10.77 202 ALA A CA 1
ATOM 1465 C C . ALA A 1 225 ? -11.443 -18.288 23.237 1.00 11.33 202 ALA A C 1
ATOM 1466 O O . ALA A 1 225 ? -11.768 -19.430 23.546 1.00 13.93 202 ALA A O 1
ATOM 1468 N N . VAL A 1 226 ? -11.790 -17.271 24.016 1.00 12.30 203 VAL A N 1
ATOM 1469 C CA . VAL A 1 226 ? -12.540 -17.501 25.263 1.00 13.07 203 VAL A CA 1
ATOM 1470 C C . VAL A 1 226 ? -13.912 -18.042 24.939 1.00 12.90 203 VAL A C 1
ATOM 1471 O O . VAL A 1 226 ? -14.371 -18.909 25.657 1.00 12.99 203 VAL A O 1
ATOM 1475 N N . ALA A 1 227 ? -14.566 -17.529 23.892 1.00 12.61 204 ALA A N 1
ATOM 1476 C CA . ALA A 1 227 ? -15.910 -17.955 23.457 1.00 13.07 204 ALA A CA 1
ATOM 1477 C C . ALA A 1 227 ? -15.912 -19.278 22.689 1.00 13.36 204 ALA A C 1
ATOM 1478 O O . ALA A 1 227 ? -17.009 -19.752 22.347 1.00 14.96 204 ALA A O 1
ATOM 1480 N N . PHE A 1 228 ? -14.745 -19.897 22.483 1.00 13.56 205 PHE A N 1
ATOM 1481 C CA . PHE A 1 228 ? -14.588 -21.059 21.562 1.00 14.60 205 PHE A CA 1
ATOM 1482 C C . PHE A 1 228 ? -15.623 -22.164 21.868 1.00 18.14 205 PHE A C 1
ATOM 1483 O O . PHE A 1 228 ? -16.320 -22.638 20.928 1.00 17.83 205 PHE A O 1
ATOM 1491 N N . TYR A 1 229 ? -15.786 -22.546 23.132 1.00 18.72 206 TYR A N 1
ATOM 1492 C CA . TYR A 1 229 ? -16.729 -23.630 23.529 1.00 20.39 206 TYR A CA 1
ATOM 1493 C C . TYR A 1 229 ? -18.182 -23.130 23.489 1.00 21.44 206 TYR A C 1
ATOM 1494 O O . TYR A 1 229 ? -19.013 -23.915 23.010 1.00 26.27 206 TYR A O 1
ATOM 1503 N N . LYS A 1 230 ? -18.472 -21.904 23.942 1.00 23.11 207 LYS A N 1
ATOM 1504 C CA . LYS A 1 230 ? -19.792 -21.230 23.802 1.00 21.98 207 LYS A CA 1
ATOM 1505 C C . LYS A 1 230 ? -20.203 -21.339 22.327 1.00 22.54 207 LYS A C 1
ATOM 1506 O O . LYS A 1 230 ? -21.264 -21.975 22.006 1.00 23.04 207 LYS A O 1
ATOM 1512 N N . HIS A 1 231 ? -19.354 -20.799 21.459 1.00 20.34 208 HIS A N 1
ATOM 1513 C CA . HIS A 1 231 ? -19.588 -20.703 19.994 1.00 18.59 208 HIS A CA 1
ATOM 1514 C C . HIS A 1 231 ? -19.741 -22.095 19.362 1.00 20.96 208 HIS A C 1
ATOM 1515 O O . HIS A 1 231 ? -20.619 -22.210 18.475 1.00 21.45 208 HIS A O 1
ATOM 1522 N N . ARG A 1 232 ? -18.934 -23.102 19.737 1.00 20.44 209 ARG A N 1
ATOM 1523 C CA . ARG A 1 232 ? -19.040 -24.485 19.179 1.00 22.76 209 ARG A CA 1
ATOM 1524 C C . ARG A 1 232 ? -20.404 -25.052 19.604 1.00 26.52 209 ARG A C 1
ATOM 1525 O O . ARG A 1 232 ? -20.998 -25.768 18.772 1.00 26.92 209 ARG A O 1
ATOM 1533 N N . ALA A 1 233 ? -20.895 -24.694 20.803 1.00 27.68 210 ALA A N 1
ATOM 1534 C CA . ALA A 1 233 ? -22.267 -25.013 21.287 1.00 28.66 210 ALA A CA 1
ATOM 1535 C C . ALA A 1 233 ? -23.325 -24.258 20.471 1.00 25.93 210 ALA A C 1
ATOM 1536 O O . ALA A 1 233 ? -24.420 -24.789 20.264 1.00 29.27 210 ALA A O 1
ATOM 1538 N N . GLU A 1 234 ? -23.078 -23.004 20.088 1.00 24.90 211 GLU A N 1
ATOM 1539 C CA . GLU A 1 234 ? -24.084 -22.238 19.313 1.00 24.26 211 GLU A CA 1
ATOM 1540 C C . GLU A 1 234 ? -24.111 -22.755 17.850 1.00 25.75 211 GLU A C 1
ATOM 1541 O O . GLU A 1 234 ? -24.926 -22.199 17.078 1.00 26.55 211 GLU A O 1
ATOM 1547 N N . ALA A 1 235 ? -23.314 -23.783 17.468 1.00 24.26 212 ALA A N 1
ATOM 1548 C CA . ALA A 1 235 ? -22.941 -24.048 16.049 1.00 22.97 212 ALA A CA 1
ATOM 1549 C C . ALA A 1 235 ? -22.697 -22.726 15.318 1.00 19.12 212 ALA A C 1
ATOM 1550 O O . ALA A 1 235 ? -23.224 -22.538 14.182 1.00 18.96 212 ALA A O 1
ATOM 1552 N N . GLU A 1 236 ? -21.983 -21.786 15.947 1.00 17.20 213 GLU A N 1
ATOM 1553 C CA . GLU A 1 236 ? -21.654 -20.464 15.363 1.00 17.91 213 GLU A CA 1
ATOM 1554 C C . GLU A 1 236 ? -20.867 -20.641 14.070 1.00 17.12 213 GLU A C 1
ATOM 1555 O O . GLU A 1 236 ? -20.068 -21.579 13.945 1.00 17.09 213 GLU A O 1
ATOM 1561 N N . VAL A 1 237 ? -21.082 -19.705 13.177 1.00 16.19 214 VAL A N 1
ATOM 1562 C CA . VAL A 1 237 ? -20.232 -19.423 12.007 1.00 14.78 214 VAL A CA 1
ATOM 1563 C C . VAL A 1 237 ? -19.208 -18.366 12.389 1.00 14.69 214 VAL A C 1
ATOM 1564 O O . VAL A 1 237 ? -18.201 -18.246 11.696 1.00 15.44 214 VAL A O 1
ATOM 1568 N N . SER A 1 238 ? -19.480 -17.509 13.376 1.00 13.29 215 SER A N 1
ATOM 1569 C CA . SER A 1 238 ? -18.610 -16.344 13.587 1.00 11.98 215 SER A CA 1
ATOM 1570 C C . SER A 1 238 ? -17.622 -16.664 14.702 1.00 11.71 215 SER A C 1
ATOM 1571 O O . SER A 1 238 ? -17.751 -16.136 15.843 1.00 11.08 215 SER A O 1
ATOM 1574 N N . ASN A 1 239 ? -16.645 -17.528 14.433 1.00 11.21 216 ASN A N 1
ATOM 1575 C CA . ASN A 1 239 ? -15.548 -17.780 15.400 1.00 12.21 216 ASN A CA 1
ATOM 1576 C C . ASN A 1 239 ? -14.289 -17.996 14.557 1.00 11.30 216 ASN A C 1
ATOM 1577 O O . ASN A 1 239 ? -14.315 -18.811 13.621 1.00 12.92 216 ASN A O 1
ATOM 1582 N N . LEU A 1 240 ? -13.230 -17.313 14.908 1.00 11.04 217 LEU A N 1
ATOM 1583 C CA . LEU A 1 240 ? -11.949 -17.314 14.188 1.00 10.76 217 LEU A CA 1
ATOM 1584 C C . LEU A 1 240 ? -11.424 -18.748 14.092 1.00 12.66 217 LEU A C 1
ATOM 1585 O O . LEU A 1 240 ? -10.883 -19.100 13.000 1.00 13.09 217 LEU A O 1
ATOM 1590 N N . TYR A 1 241 ? -11.584 -19.528 15.154 1.00 11.46 218 TYR A N 1
ATOM 1591 C CA . TYR A 1 241 ? -10.935 -20.865 15.261 1.00 12.35 218 TYR A CA 1
ATOM 1592 C C . TYR A 1 241 ? -11.760 -21.880 14.473 1.00 13.62 218 TYR A C 1
ATOM 1593 O O . TYR A 1 241 ? -11.224 -22.981 14.166 1.00 16.09 218 TYR A O 1
ATOM 1602 N N . ALA A 1 242 ? -13.003 -21.580 14.084 1.00 12.23 219 ALA A N 1
ATOM 1603 C CA . ALA A 1 242 ? -13.752 -22.460 13.144 1.00 14.02 219 ALA A CA 1
ATOM 1604 C C . ALA A 1 242 ? -13.000 -22.549 11.823 1.00 13.39 219 ALA A C 1
ATOM 1605 O O . ALA A 1 242 ? -13.183 -23.570 11.086 1.00 18.07 219 ALA A O 1
ATOM 1607 N N . TYR A 1 243 ? -12.194 -21.559 11.502 1.00 12.48 220 TYR A N 1
ATOM 1608 C CA . TYR A 1 243 ? -11.503 -21.444 10.196 1.00 12.59 220 TYR A CA 1
ATOM 1609 C C . TYR A 1 243 ? -10.027 -21.768 10.424 1.00 13.84 220 TYR A C 1
ATOM 1610 O O . TYR A 1 243 ? -9.428 -22.500 9.603 1.00 13.35 220 TYR A O 1
ATOM 1619 N N . CYS A 1 244 ? -9.403 -21.216 11.460 1.00 13.70 221 CYS A N 1
ATOM 1620 C CA . CYS A 1 244 ? -7.960 -21.452 11.720 1.00 14.53 221 CYS A CA 1
ATOM 1621 C C . CYS A 1 244 ? -7.673 -2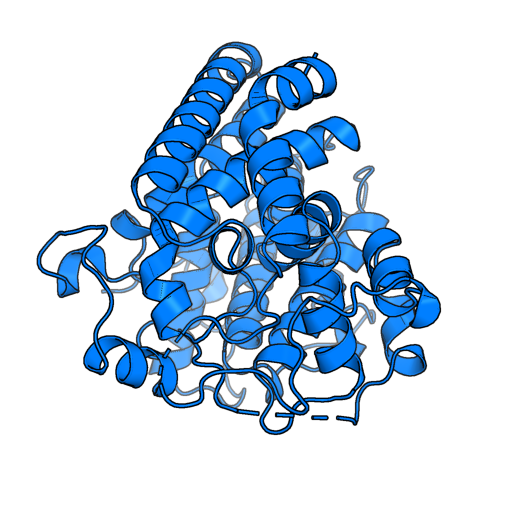2.896 12.103 1.00 15.71 221 CYS A C 1
ATOM 1622 O O . CYS A 1 244 ? -6.499 -23.341 11.913 1.00 17.31 221 CYS A O 1
ATOM 1625 N N . GLY A 1 245 ? -8.622 -23.564 12.734 1.00 13.81 222 GLY A N 1
ATOM 1626 C CA . GLY A 1 245 ? -8.487 -24.904 13.321 1.00 16.77 222 GLY A CA 1
ATOM 1627 C C . GLY A 1 245 ? -8.608 -24.887 14.828 1.00 17.56 222 GLY A C 1
ATOM 1628 O O . GLY A 1 245 ? -8.382 -23.790 15.436 1.00 17.78 222 GLY A O 1
ATOM 1629 N N . GLN A 1 246 ? -8.918 -26.045 15.414 1.00 17.17 223 GLN A N 1
ATOM 1630 C CA . GLN A 1 246 ? -9.413 -26.238 16.788 1.00 16.46 223 GLN A CA 1
ATOM 1631 C C . GLN A 1 246 ? -8.331 -26.756 17.734 1.00 15.11 223 GLN A C 1
ATOM 1632 O O . GLN A 1 246 ? -8.649 -27.005 18.889 1.00 16.28 223 GLN A O 1
ATOM 1638 N N . ASP A 1 247 ? -7.081 -26.885 17.283 1.00 15.18 224 ASP A N 1
ATOM 1639 C CA . ASP A 1 247 ? -5.999 -27.375 18.166 1.00 13.86 224 ASP A CA 1
ATOM 1640 C C . ASP A 1 247 ? -5.690 -26.329 19.268 1.00 13.95 224 ASP A C 1
ATOM 1641 O O . ASP A 1 247 ? -5.442 -25.172 18.898 1.00 14.97 224 ASP A O 1
ATOM 1646 N N . LEU A 1 248 ? -5.683 -26.785 20.513 1.00 15.80 225 LEU A N 1
ATOM 1647 C CA . LEU A 1 248 ? -5.361 -25.907 21.690 1.00 17.26 225 LEU A CA 1
ATOM 1648 C C . LEU A 1 248 ? -3.998 -25.236 21.496 1.00 16.83 225 LEU A C 1
ATOM 1649 O O . LEU A 1 248 ? -3.859 -24.041 21.850 1.00 14.54 225 LEU A O 1
ATOM 1654 N N . GLU A 1 249 ? -2.971 -25.927 20.973 1.00 17.11 226 GLU A N 1
ATOM 1655 C CA . GLU A 1 249 ? -1.627 -25.309 20.839 1.00 17.28 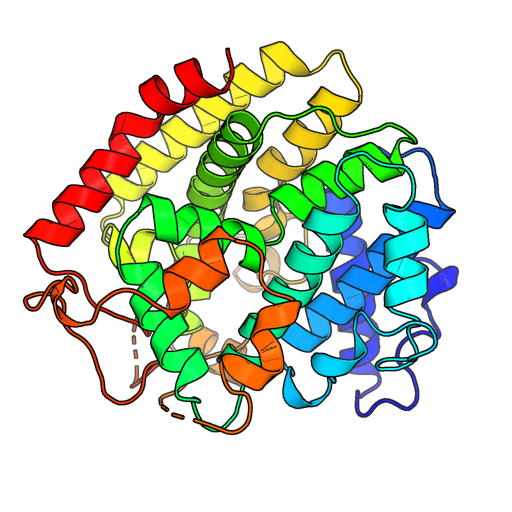226 GLU A CA 1
ATOM 1656 C C . GLU A 1 249 ? -1.685 -23.981 20.087 1.00 13.93 226 GLU A C 1
ATOM 1657 O O . GLU A 1 249 ? -0.980 -23.027 20.469 1.00 13.11 226 GLU A O 1
ATOM 1663 N N . PHE A 1 250 ? -2.398 -23.923 18.961 1.00 12.84 227 PHE A N 1
ATOM 1664 C CA . PHE A 1 250 ? -2.488 -22.750 18.087 1.00 13.03 227 PHE A CA 1
ATOM 1665 C C . PHE A 1 250 ? -3.188 -21.640 18.877 1.00 12.11 227 PHE A C 1
ATOM 1666 O O . PHE A 1 250 ? -2.764 -20.494 18.867 1.00 13.47 227 PHE A O 1
ATOM 1674 N N . ARG A 1 251 ? -4.276 -22.053 19.489 1.00 13.95 228 ARG A N 1
ATOM 1675 C CA . ARG A 1 251 ? -5.122 -21.093 20.259 1.00 14.43 228 ARG A CA 1
ATOM 1676 C C . ARG A 1 251 ? -4.289 -20.483 21.397 1.00 15.25 228 ARG A C 1
ATOM 1677 O O . ARG A 1 251 ? -4.337 -19.239 21.583 1.00 13.17 228 ARG A O 1
ATOM 1685 N N . GLN A 1 252 ? -3.597 -21.317 22.180 1.00 14.86 229 GLN A N 1
ATOM 1686 C CA . GLN A 1 252 ? -2.719 -20.785 23.260 1.00 15.78 229 GLN A CA 1
ATOM 1687 C C . GLN A 1 252 ? -1.728 -19.796 22.677 1.00 15.42 229 GLN A C 1
ATOM 1688 O O . GLN A 1 252 ? -1.493 -18.752 23.290 1.00 14.53 229 GLN A O 1
ATOM 1694 N N . GLU A 1 253 ? -1.022 -20.151 21.596 1.00 12.63 230 GLU A N 1
ATOM 1695 C CA . GLU A 1 253 ? 0.035 -19.319 21.000 1.00 12.29 230 GLU A CA 1
ATOM 1696 C C . GLU A 1 253 ? -0.483 -17.934 20.600 1.00 12.29 230 GLU A C 1
ATOM 1697 O O . GLU A 1 253 ? 0.157 -16.919 20.901 1.00 12.03 230 GLU A O 1
ATOM 1703 N N . VAL A 1 254 ? -1.547 -17.881 19.800 1.00 11.01 231 VAL A N 1
ATOM 1704 C CA . VAL A 1 254 ? -2.034 -16.620 19.222 1.00 11.67 231 VAL A CA 1
ATOM 1705 C C . VAL A 1 254 ? -2.745 -15.831 20.341 1.00 10.38 231 VAL A C 1
ATOM 1706 O O . VAL A 1 254 ? -2.649 -14.626 20.223 1.00 12.31 231 VAL A O 1
ATOM 1710 N N . TYR A 1 255 ? -3.339 -16.493 21.338 1.00 10.57 232 TYR A N 1
ATOM 1711 C CA . TYR A 1 255 ? -3.941 -15.797 22.530 1.00 10.58 232 TYR A CA 1
ATOM 1712 C C . TYR A 1 255 ? -2.813 -15.072 23.260 1.00 12.37 232 TYR A C 1
ATOM 1713 O O . TYR A 1 255 ? -2.871 -13.841 23.515 1.00 10.05 232 TYR A O 1
ATOM 1722 N N . GLN A 1 256 ? -1.724 -15.787 23.530 1.00 12.53 233 GLN A N 1
ATOM 1723 C CA . GLN A 1 256 ? -0.536 -15.184 24.183 1.00 12.72 233 GLN A CA 1
ATOM 1724 C C . GLN A 1 256 ? 0.009 -13.992 23.389 1.00 11.60 233 GLN A C 1
ATOM 1725 O O . GLN A 1 256 ? 0.329 -12.894 23.951 1.00 10.98 233 GLN A O 1
ATOM 1731 N N . THR A 1 257 ? 0.122 -14.100 22.072 1.00 10.37 234 THR A N 1
ATOM 1732 C CA . THR A 1 257 ? 0.643 -13.017 21.239 1.00 11.17 234 THR A CA 1
ATOM 1733 C C . THR A 1 257 ? -0.322 -11.810 21.283 1.00 10.86 234 THR A C 1
ATOM 1734 O O . THR A 1 257 ? 0.125 -10.710 21.452 1.00 11.74 234 THR A O 1
ATOM 1738 N N . ALA A 1 258 ? -1.614 -12.040 21.128 1.00 10.89 235 ALA A N 1
ATOM 1739 C CA . ALA A 1 258 ? -2.649 -10.985 21.155 1.00 10.36 235 ALA A CA 1
ATOM 1740 C C . ALA A 1 258 ? -2.610 -10.267 22.520 1.00 10.34 235 ALA A C 1
ATOM 1741 O O . ALA A 1 258 ? -2.617 -9.001 22.517 1.00 9.72 235 ALA A O 1
ATOM 1743 N N . ARG A 1 259 ? -2.571 -11.014 23.619 1.00 9.88 236 ARG A N 1
ATOM 1744 C CA . ARG A 1 259 ? -2.574 -10.379 24.970 1.00 9.59 236 ARG A CA 1
ATOM 1745 C C . ARG A 1 259 ? -1.244 -9.617 25.168 1.00 10.25 236 ARG A C 1
ATOM 1746 O O . ARG A 1 259 ? -1.255 -8.481 25.745 1.00 10.76 236 ARG A O 1
ATOM 1754 N N . SER A 1 260 ? -0.119 -10.147 24.680 1.00 11.49 237 SER A N 1
ATOM 1755 C CA . SER A 1 260 ? 1.172 -9.428 24.737 1.00 12.39 237 SER A CA 1
ATOM 1756 C C . SER A 1 260 ? 1.157 -8.116 23.925 1.00 12.30 237 SER A C 1
ATOM 1757 O O . SER A 1 260 ? 1.635 -7.055 24.396 1.00 11.35 237 SER A O 1
ATOM 1760 N N . THR A 1 261 ? 0.611 -8.131 22.703 1.00 10.95 238 THR A N 1
ATOM 1761 C CA . THR A 1 261 ? 0.506 -6.918 21.878 1.00 11.57 238 THR A CA 1
ATOM 1762 C C . THR A 1 261 ? -0.399 -5.902 22.599 1.00 10.35 238 THR A C 1
ATOM 1763 O O . THR A 1 261 ? -0.048 -4.733 22.644 1.00 11.77 238 THR A O 1
ATOM 1767 N N . LEU A 1 262 ? -1.467 -6.389 23.190 1.00 11.29 239 LEU A N 1
ATOM 1768 C CA . LEU A 1 262 ? -2.418 -5.500 23.893 1.00 10.44 239 LEU A CA 1
ATOM 1769 C C . LEU A 1 262 ? -1.736 -4.897 25.114 1.00 10.15 239 LEU A C 1
ATOM 1770 O O . LEU A 1 262 ? -1.912 -3.714 25.325 1.00 9.84 239 LEU A O 1
ATOM 1775 N N . TRP A 1 263 ? -0.894 -5.634 25.841 1.00 9.63 240 TRP A N 1
ATOM 1776 C CA . TRP A 1 263 ? -0.118 -4.986 26.949 1.00 9.88 240 TRP A CA 1
ATOM 1777 C C . TRP A 1 263 ? 0.846 -3.936 26.387 1.00 10.35 240 TRP A C 1
ATOM 1778 O O . TRP A 1 263 ? 1.070 -2.866 27.014 1.00 10.19 240 TRP A O 1
ATOM 1789 N N . ALA A 1 264 ? 1.502 -4.179 25.244 1.00 10.50 241 ALA A N 1
ATOM 1790 C CA . ALA A 1 264 ? 2.336 -3.130 24.623 1.00 10.53 241 ALA A CA 1
ATOM 1791 C C . ALA A 1 264 ? 1.493 -1.889 24.299 1.00 11.11 241 ALA A C 1
ATOM 1792 O O . ALA A 1 264 ? 1.934 -0.792 24.563 1.00 12.32 241 ALA A O 1
ATOM 1794 N N . LEU A 1 265 ? 0.300 -2.080 23.753 1.00 13.03 242 LEU A N 1
ATOM 1795 C CA . LEU A 1 265 ? -0.574 -0.989 23.310 1.00 13.95 242 LEU A CA 1
ATOM 1796 C C . LEU A 1 265 ? -1.030 -0.233 24.559 1.00 13.11 242 LEU A C 1
ATOM 1797 O O . LEU A 1 265 ? -1.019 1.027 24.570 1.00 11.81 242 LEU A O 1
ATOM 1802 N N . GLU A 1 266 ? -1.432 -0.962 25.593 1.00 12.64 243 GLU A N 1
ATOM 1803 C CA . GLU A 1 266 ? -1.870 -0.306 26.837 1.00 11.43 243 GLU A CA 1
ATOM 1804 C C . GLU A 1 266 ? -0.739 0.570 27.395 1.00 11.42 243 GLU A C 1
ATOM 1805 O O . GLU A 1 266 ? -0.960 1.733 27.868 1.00 12.44 243 GLU A O 1
ATOM 1811 N N . THR A 1 267 ? 0.465 0.036 27.424 1.00 10.09 244 THR A N 1
ATOM 1812 C CA . THR A 1 267 ? 1.601 0.752 28.004 1.00 11.00 244 THR A CA 1
ATOM 1813 C C . THR A 1 267 ? 1.843 2.040 27.203 1.00 12.32 244 THR A C 1
ATOM 1814 O O . THR A 1 267 ? 2.099 3.081 27.834 1.00 13.84 244 THR A O 1
ATOM 1818 N N . MET A 1 268 ? 1.733 1.984 25.869 1.00 13.52 245 MET A N 1
ATOM 1819 C CA . MET A 1 268 ? 1.951 3.166 24.989 1.00 14.70 245 MET A CA 1
ATOM 1820 C C . MET A 1 268 ? 0.781 4.163 25.103 1.00 13.02 245 MET A C 1
ATOM 1821 O O . MET A 1 268 ? 1.024 5.383 24.961 1.00 14.64 245 MET A O 1
ATOM 1826 N N . TRP A 1 269 ? -0.464 3.698 25.278 1.00 11.03 246 TRP A N 1
ATOM 1827 C CA . TRP A 1 269 ? -1.659 4.559 25.088 1.00 10.61 246 TRP A CA 1
ATOM 1828 C C . TRP A 1 269 ? -2.337 4.962 26.406 1.00 9.74 246 TRP A C 1
ATOM 1829 O O . TRP A 1 269 ? -3.295 5.701 26.354 1.00 9.47 246 TRP A O 1
ATOM 1840 N N . CYS A 1 270 ? -1.902 4.462 27.551 1.00 9.59 247 CYS A N 1
ATOM 1841 C CA . CYS A 1 270 ? -2.713 4.604 28.775 1.00 10.65 247 CYS A CA 1
ATOM 1842 C C . CYS A 1 270 ? -2.779 6.047 29.281 1.00 10.76 247 CYS A C 1
ATOM 1843 O O . CYS A 1 270 ? -3.592 6.259 30.153 1.00 10.06 247 CYS A O 1
ATOM 1846 N N . LYS A 1 271 ? -2.001 7.007 28.761 1.00 10.33 248 LYS A N 1
ATOM 1847 C CA . LYS A 1 271 ? -2.014 8.381 29.318 1.00 1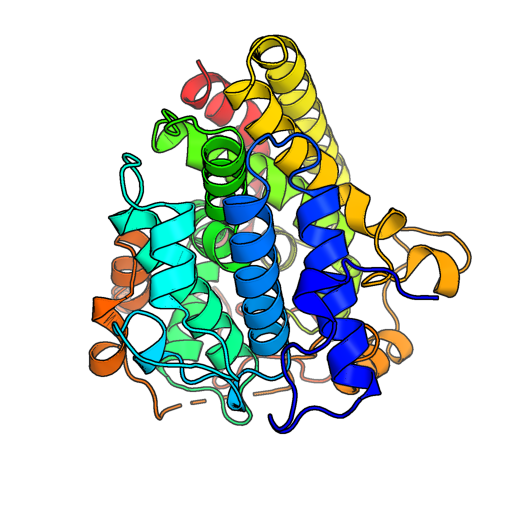2.11 248 LYS A CA 1
ATOM 1848 C C . LYS A 1 271 ? -3.041 9.292 28.661 1.00 12.34 248 LYS A C 1
ATOM 1849 O O . LYS A 1 271 ? -3.188 10.462 29.175 1.00 12.37 248 LYS A O 1
ATOM 1855 N N . THR A 1 272 ? -3.799 8.812 27.677 1.00 11.90 249 THR A N 1
ATOM 1856 C CA . THR A 1 272 ? -4.871 9.619 27.066 1.00 12.35 249 THR A CA 1
ATOM 1857 C C . THR A 1 272 ? -6.202 8.940 27.204 1.00 11.98 249 THR A C 1
ATOM 1858 O O . THR A 1 272 ? -6.267 7.719 27.301 1.00 10.04 249 THR A O 1
ATOM 1862 N N . VAL A 1 273 ? -7.236 9.759 27.195 1.00 11.34 250 VAL A N 1
ATOM 1863 C CA . VAL A 1 273 ? -8.631 9.281 27.341 1.00 11.54 250 VAL A CA 1
ATOM 1864 C C . VAL A 1 273 ? -8.990 8.430 26.125 1.00 11.26 250 VAL A C 1
ATOM 1865 O O . VAL A 1 273 ? -9.601 7.369 26.305 1.00 10.21 250 VAL A O 1
ATOM 1869 N N . GLN A 1 274 ? -8.611 8.839 24.908 1.00 11.58 251 GLN A N 1
ATOM 1870 C CA . GLN A 1 274 ? -8.899 8.059 23.690 1.00 11.28 251 GLN A CA 1
ATOM 1871 C C . GLN A 1 274 ? -8.125 6.736 23.765 1.00 9.75 251 GLN A C 1
ATOM 1872 O O . GLN A 1 274 ? -8.707 5.699 23.447 1.00 9.67 251 GLN A O 1
ATOM 1878 N N . GLY A 1 275 ? -6.874 6.753 24.233 1.00 9.26 252 GLY A N 1
ATOM 1879 C CA . GLY A 1 275 ? -6.063 5.542 24.369 1.00 8.77 252 GLY A CA 1
ATOM 1880 C C . GLY A 1 275 ? -6.755 4.577 25.333 1.00 8.27 252 GLY A C 1
ATOM 1881 O O . GLY A 1 275 ? -6.934 3.368 25.036 1.00 8.51 252 GLY A O 1
ATOM 1882 N N . ARG A 1 276 ? -7.123 5.103 26.504 1.00 7.66 253 ARG A N 1
ATOM 1883 C CA . ARG A 1 276 ? -7.781 4.193 27.490 1.00 7.41 253 ARG A CA 1
ATOM 1884 C C . ARG A 1 276 ? -9.102 3.701 26.930 1.00 7.89 253 ARG A C 1
ATOM 1885 O O . ARG A 1 276 ? -9.512 2.574 27.284 1.00 8.55 253 ARG A O 1
ATOM 1893 N N . SER A 1 277 ? -9.885 4.528 26.234 1.00 7.76 254 SER A N 1
ATOM 1894 C CA . SER A 1 277 ? -11.184 4.097 25.681 1.00 7.93 254 SER A CA 1
ATOM 1895 C C . SER A 1 277 ? -10.979 2.811 24.869 1.00 7.85 254 SER A C 1
ATOM 1896 O O . SER A 1 277 ? -11.785 1.923 24.935 1.00 7.79 254 SER A O 1
ATOM 1899 N N . ALA A 1 278 ? -9.973 2.841 24.010 1.00 7.51 255 ALA A N 1
ATOM 1900 C CA . ALA A 1 278 ? -9.579 1.695 23.164 1.00 7.76 255 ALA A CA 1
ATOM 1901 C C . ALA A 1 278 ? -9.102 0.506 24.007 1.00 7.81 255 ALA A C 1
ATOM 1902 O O . ALA A 1 278 ? -9.668 -0.578 23.865 1.00 8.09 255 ALA A O 1
ATOM 1904 N N . ILE A 1 279 ? -8.165 0.728 24.906 1.00 9.11 256 ILE A N 1
ATOM 1905 C CA . ILE A 1 279 ? -7.582 -0.329 25.800 1.00 9.78 256 ILE A CA 1
ATOM 1906 C C . ILE A 1 279 ? -8.727 -0.999 26.542 1.00 8.30 256 ILE A C 1
ATOM 1907 O O . ILE A 1 279 ? -8.749 -2.217 26.670 1.00 8.17 256 ILE A O 1
ATOM 1912 N N . ASN A 1 280 ? -9.629 -0.208 27.136 1.00 8.18 257 ASN A N 1
ATOM 1913 C CA . ASN A 1 280 ? -10.591 -0.805 28.085 1.00 8.00 257 ASN A CA 1
ATOM 1914 C C . ASN A 1 280 ? -11.498 -1.745 27.326 1.00 8.56 257 ASN A C 1
ATOM 1915 O O . ASN A 1 280 ? -11.901 -2.807 27.864 1.00 9.16 257 ASN A O 1
ATOM 1920 N N . LEU A 1 281 ? -11.914 -1.393 26.099 1.00 7.46 258 LEU A N 1
ATOM 1921 C CA . LEU A 1 281 ? -12.819 -2.271 25.350 1.00 7.15 258 LEU A CA 1
ATOM 1922 C C . LEU A 1 281 ? -12.091 -3.584 25.042 1.00 7.12 258 LEU A C 1
ATOM 1923 O O . LEU A 1 281 ? -12.625 -4.671 25.325 1.00 7.09 258 LEU A O 1
ATOM 1928 N N . LEU A 1 282 ? -10.919 -3.467 24.475 1.00 6.92 259 LEU A N 1
ATOM 1929 C CA . LEU A 1 282 ? -10.164 -4.664 23.988 1.00 7.93 259 LEU A CA 1
ATOM 1930 C C . LEU A 1 282 ? -9.805 -5.573 25.155 1.00 9.23 259 LEU A C 1
ATOM 1931 O O . LEU A 1 282 ? -10.011 -6.787 25.020 1.00 8.81 259 LEU A O 1
ATOM 1936 N N . LYS A 1 283 ? -9.315 -5.001 26.246 1.00 8.97 260 LYS A N 1
ATOM 1937 C CA . LYS A 1 283 ? -8.811 -5.864 27.350 1.00 9.81 260 LYS A CA 1
ATOM 1938 C C . LYS A 1 283 ? -9.980 -6.582 28.010 1.00 10.46 260 LYS A C 1
ATOM 1939 O O . LYS A 1 283 ? -9.808 -7.705 28.538 1.00 9.80 260 LYS A O 1
ATOM 1945 N N . ASN A 1 284 ? -11.169 -5.959 28.064 1.00 10.53 261 ASN A N 1
ATOM 1946 C CA . ASN A 1 284 ? -12.345 -6.537 28.749 1.00 11.73 261 ASN A CA 1
ATOM 1947 C C . ASN A 1 284 ? -13.122 -7.526 27.888 1.00 11.91 261 ASN A C 1
ATOM 1948 O O . ASN A 1 284 ? -13.938 -8.271 28.474 1.00 12.33 261 ASN A O 1
ATOM 1953 N N . LEU A 1 285 ? -12.838 -7.613 26.575 1.00 10.70 262 LEU A N 1
ATOM 1954 C CA . LEU A 1 285 ? -13.563 -8.556 25.702 1.00 11.86 262 LEU A CA 1
ATOM 1955 C C . LEU A 1 285 ? -13.467 -9.969 26.250 1.00 11.10 262 LEU A C 1
ATOM 1956 O O . LEU A 1 285 ? -14.492 -10.597 26.402 1.00 14.88 262 LEU A O 1
ATOM 1961 N N . PRO A 1 286 ? -12.255 -10.516 26.478 1.00 11.85 263 PRO A N 1
ATOM 1962 C CA . PRO A 1 286 ? -12.169 -11.881 26.974 1.00 12.54 263 PRO A CA 1
ATOM 1963 C C . PRO A 1 286 ? -12.679 -12.027 28.410 1.00 11.21 263 PRO A C 1
ATOM 1964 O O . PRO A 1 286 ? -13.250 -13.070 28.806 1.00 11.54 263 PRO A O 1
ATOM 1968 N N . LEU A 1 287 ? -12.599 -10.920 29.178 1.00 10.75 264 LEU A N 1
ATOM 1969 C CA . LEU A 1 287 ? -12.888 -10.977 30.637 1.00 10.15 264 LEU A CA 1
ATOM 1970 C C . LEU A 1 287 ? -14.386 -11.001 30.962 1.00 9.78 264 LEU A C 1
ATOM 1971 O O . LEU A 1 287 ? -14.783 -11.414 32.079 1.00 10.06 264 LEU A O 1
ATOM 1976 N N . ILE A 1 288 ? -15.264 -10.642 30.032 1.00 9.92 265 ILE A N 1
ATOM 1977 C CA . ILE A 1 288 ? -16.707 -10.589 30.299 1.00 10.73 265 ILE A CA 1
ATOM 1978 C C . ILE A 1 288 ? -17.191 -11.992 30.657 1.00 10.34 265 ILE A C 1
ATOM 1979 O O . ILE A 1 288 ? -18.209 -12.081 31.312 1.00 10.95 265 ILE A O 1
ATOM 1984 N N . HIS A 1 289 ? -16.443 -13.032 30.219 1.00 11.46 266 HIS A N 1
ATOM 1985 C CA . HIS A 1 289 ? -16.888 -14.413 30.512 1.00 13.05 266 HIS A CA 1
ATOM 1986 C C . HIS A 1 289 ? -16.821 -14.639 32.024 1.00 11.72 266 HIS A C 1
ATOM 1987 O O . HIS A 1 289 ? -17.555 -15.475 32.532 1.00 12.31 266 HIS A O 1
ATOM 1994 N N . MET A 1 290 ? -16.018 -13.879 32.750 1.00 11.27 267 MET A N 1
ATOM 1995 C CA . MET A 1 290 ? -16.015 -13.952 34.233 1.00 11.56 267 MET A CA 1
ATOM 1996 C C . MET A 1 290 ? -16.850 -12.823 34.863 1.00 10.38 267 MET A C 1
ATOM 1997 O O . MET A 1 290 ? -17.399 -13.022 35.923 1.00 10.87 267 MET A O 1
ATOM 2002 N N . SER A 1 291 ? -16.911 -11.628 34.261 1.00 11.29 268 SER A N 1
ATOM 2003 C CA . SER A 1 291 ? -17.497 -10.440 34.938 1.00 9.64 268 SER A CA 1
ATOM 2004 C C . SER A 1 291 ? -19.005 -10.310 34.714 1.00 9.41 268 SER A C 1
ATOM 2005 O O . SER A 1 291 ? -19.633 -9.723 35.542 1.00 9.36 268 SER A O 1
ATOM 2008 N N . MET A 1 292 ? -19.536 -10.782 33.578 1.00 10.16 269 MET A N 1
ATOM 2009 C CA . MET A 1 292 ? -20.952 -10.624 33.187 1.00 11.59 269 MET A CA 1
ATOM 2010 C C . MET A 1 292 ? -21.749 -11.904 33.468 1.00 14.11 269 MET A C 1
ATOM 2011 O O . MET A 1 292 ? -21.240 -12.991 33.156 1.00 14.31 269 MET A O 1
ATOM 2016 N N . ARG A 1 293 ? -22.967 -11.694 33.882 1.00 16.78 270 ARG A N 1
ATOM 2017 C CA . ARG A 1 293 ? -23.989 -12.787 34.035 1.00 20.57 270 ARG A CA 1
ATOM 2018 C C . ARG A 1 293 ? -24.474 -13.346 32.688 1.00 24.51 270 ARG A C 1
ATOM 2019 O O . ARG A 1 293 ? -25.054 -14.438 32.729 1.00 31.24 270 ARG A O 1
ATOM 2027 N N . ARG A 1 294 ? -24.221 -12.718 31.532 1.00 28.74 271 ARG A N 1
ATOM 2028 C CA . ARG A 1 294 ? -24.513 -13.343 30.201 1.00 25.00 271 ARG A CA 1
ATOM 2029 C C . ARG A 1 294 ? -23.801 -14.705 30.128 1.00 27.53 271 ARG A C 1
ATOM 2030 O O . ARG A 1 294 ? -24.218 -15.587 29.352 1.00 32.08 271 ARG A O 1
ATOM 2038 N N . TYR A 1 295 ? -22.709 -14.864 30.869 1.00 22.57 272 TYR A N 1
ATOM 2039 C CA . TYR A 1 295 ? -21.809 -16.013 30.731 1.00 20.50 272 TYR A CA 1
ATOM 2040 C C . TYR A 1 295 ? -21.969 -16.904 31.985 1.00 19.82 272 TYR A C 1
ATOM 2041 O O . TYR A 1 295 ? -22.750 -16.606 32.918 1.00 20.27 272 TYR A O 1
ATOM 2050 N N . ARG A 1 296 ? -21.239 -17.995 31.938 1.00 25.10 273 ARG A N 1
ATOM 2051 C CA . ARG A 1 296 ? -21.529 -19.204 32.744 1.00 23.53 273 ARG A CA 1
ATOM 2052 C C . ARG A 1 296 ? -20.496 -19.382 33.859 1.00 22.93 273 ARG A C 1
ATOM 2053 O O . ARG A 1 296 ? -20.482 -20.466 34.439 1.00 19.92 273 ARG A O 1
ATOM 2061 N N . PHE A 1 297 ? -19.562 -18.452 34.072 1.00 18.52 274 PHE A N 1
ATOM 2062 C CA . PHE A 1 297 ? -18.474 -18.691 35.068 1.00 15.76 274 PHE A CA 1
ATOM 2063 C C . PHE A 1 297 ? -19.062 -19.343 36.345 1.00 14.78 274 PHE A C 1
ATOM 2064 O O . PHE A 1 297 ? -18.408 -20.350 36.773 1.00 18.11 274 PHE A O 1
ATOM 2072 N N . VAL A 1 298 ? -20.112 -18.828 36.968 1.00 17.86 275 VAL A N 1
ATOM 2073 C CA . VAL A 1 298 ? -20.668 -19.344 38.257 1.00 18.64 275 VAL A CA 1
ATOM 2074 C C . VAL A 1 298 ? -21.305 -20.727 38.014 1.00 23.03 275 VAL A C 1
ATOM 2075 O O . VAL A 1 298 ? -20.933 -21.730 38.698 1.00 22.13 275 VAL A O 1
ATOM 2079 N N . GLU A 1 299 ? -22.174 -20.824 37.021 1.00 25.11 276 GLU A N 1
ATOM 2080 C CA . GLU A 1 299 ? -22.976 -22.063 36.793 1.00 24.15 276 GLU A CA 1
ATOM 2081 C C . GLU A 1 299 ? -22.053 -23.218 36.400 1.00 24.88 276 GLU A C 1
ATOM 2082 O O . GLU A 1 299 ? -22.421 -24.372 36.697 1.00 28.77 276 GLU A O 1
ATOM 2088 N N . ASP A 1 300 ? -20.940 -22.946 35.726 1.00 21.99 277 ASP A N 1
ATOM 2089 C CA . ASP A 1 300 ? -19.907 -23.929 35.325 1.00 21.94 277 ASP A CA 1
ATOM 2090 C C . ASP A 1 300 ? -18.929 -24.276 36.469 1.00 19.94 277 ASP A C 1
ATOM 2091 O O . ASP A 1 300 ? -17.881 -24.799 36.153 1.00 24.46 277 ASP A O 1
ATOM 2096 N N . GLY A 1 301 ? -19.259 -23.968 37.729 1.00 21.29 278 GLY A N 1
ATOM 2097 C CA . GLY A 1 301 ? -18.427 -24.308 38.909 1.00 19.44 278 GLY A CA 1
ATOM 2098 C C . GLY A 1 301 ? -17.201 -23.414 39.058 1.00 18.12 278 GLY A C 1
ATOM 2099 O O . GLY A 1 301 ? -16.055 -23.935 39.350 1.00 16.14 278 GLY A O 1
ATOM 2100 N N . LEU A 1 302 ? -17.398 -22.125 38.762 1.00 16.41 279 LEU A N 1
ATOM 2101 C CA . LEU A 1 302 ? -16.292 -21.110 38.759 1.00 15.24 279 LEU A CA 1
ATOM 2102 C C . LEU A 1 302 ? -15.147 -21.537 37.843 1.00 15.64 279 LEU A C 1
ATOM 2103 O O . LEU A 1 302 ? -13.983 -21.500 38.256 1.00 15.84 279 LEU A O 1
ATOM 2108 N N . THR A 1 303 ? -15.421 -21.873 36.574 1.00 14.52 280 THR A N 1
ATOM 2109 C CA . THR A 1 303 ? -14.391 -22.220 35.600 1.00 14.84 280 THR A CA 1
ATOM 2110 C C . THR A 1 303 ? -14.653 -21.472 34.297 1.00 14.27 280 THR A C 1
ATOM 2111 O O . THR A 1 303 ? -15.840 -21.046 34.089 1.00 16.14 280 THR A O 1
ATOM 2115 N N . ILE A 1 304 ? -13.556 -21.318 33.575 1.00 15.02 281 ILE A N 1
ATOM 2116 C CA . ILE A 1 304 ? -13.480 -20.925 32.133 1.00 16.64 281 ILE A CA 1
ATOM 2117 C C . ILE A 1 304 ? -12.798 -22.059 31.355 1.00 17.88 281 ILE A C 1
ATOM 2118 O O . ILE A 1 304 ? -11.740 -22.533 31.824 1.00 15.62 281 ILE A O 1
ATOM 2123 N N . GLY A 1 305 ? -13.304 -22.400 30.157 1.00 17.36 282 GLY A N 1
ATOM 2124 C CA . GLY A 1 305 ? -12.500 -23.189 29.207 1.00 18.60 282 GLY A CA 1
ATOM 2125 C C . GLY A 1 305 ? -12.782 -24.665 29.320 1.00 20.15 282 GLY A C 1
ATOM 2126 O O . GLY A 1 305 ? -12.022 -25.476 28.703 1.00 21.81 282 GLY A O 1
ATOM 2127 N N . LYS A 1 306 ? -13.846 -25.033 30.014 1.00 22.48 283 LYS A N 1
ATOM 2128 C CA . LYS A 1 306 ? -14.303 -26.443 29.982 1.00 28.22 283 LYS A CA 1
ATOM 2129 C C . LYS A 1 306 ? -15.009 -26.661 28.648 1.00 28.32 283 LYS A C 1
ATOM 2130 O O . LYS A 1 306 ? -15.857 -25.857 28.241 1.00 27.78 283 LYS A O 1
ATOM 2136 N N . PRO A 1 307 ? -14.687 -27.750 27.917 1.00 31.57 284 PRO A N 1
ATOM 2137 C CA . PRO A 1 307 ? -15.353 -28.030 26.647 1.00 31.59 284 PRO A CA 1
ATOM 2138 C C . PRO A 1 307 ? -16.879 -28.018 26.786 1.00 31.99 284 PRO A C 1
ATOM 2139 O O . PRO A 1 307 ? -17.397 -28.287 27.870 1.00 31.67 284 PRO A O 1
ATOM 2143 N N . GLU A 1 308 ? -17.567 -27.632 25.708 1.00 32.84 285 GLU A N 1
ATOM 2144 C CA . GLU A 1 308 ? -19.047 -27.546 25.697 1.00 32.42 285 GLU A CA 1
ATOM 2145 C C . GLU A 1 308 ? -19.587 -28.982 25.675 1.00 33.63 285 GLU A C 1
ATOM 2146 O O . GLU A 1 308 ? -18.843 -29.905 25.234 1.00 35.89 285 GLU A O 1
ATOM 2152 N N . THR A 1 309 ? -20.821 -29.154 26.141 1.00 35.37 286 THR A N 1
ATOM 2153 C CA . THR A 1 309 ? -21.556 -30.445 26.123 1.00 37.48 286 THR A CA 1
ATOM 2154 C C . THR A 1 309 ? -22.858 -30.242 25.345 1.00 39.50 286 THR A C 1
ATOM 2155 O O . THR A 1 309 ? -23.228 -29.061 25.059 1.00 30.83 286 THR A O 1
ATOM 2159 N N . SER A 1 310 ? -23.545 -31.343 25.012 1.00 36.97 287 SER A N 1
ATOM 2160 C CA . SER A 1 310 ? -24.882 -31.285 24.378 1.00 36.53 287 SER A CA 1
ATOM 2161 C C . SER A 1 310 ? -25.842 -30.560 25.343 1.00 34.68 287 SER A C 1
ATOM 2162 O O . SER A 1 310 ? -26.784 -29.898 24.857 1.00 33.12 287 SER A O 1
ATOM 2165 N N . ALA A 1 311 ? -25.585 -30.623 26.657 1.00 33.52 288 ALA A N 1
ATOM 2166 C CA . ALA A 1 311 ? -26.351 -29.867 27.677 1.00 35.96 288 ALA A CA 1
ATOM 2167 C C . ALA A 1 311 ? -26.242 -28.363 27.386 1.00 33.35 288 ALA A C 1
ATOM 2168 O O . ALA A 1 311 ? -27.289 -27.700 27.376 1.00 30.90 288 ALA A O 1
ATOM 2170 N N . VAL A 1 312 ? -25.033 -27.843 27.138 1.00 37.27 289 VAL A N 1
ATOM 2171 C CA . VAL A 1 312 ? -24.832 -26.396 26.783 1.00 36.22 289 VAL A CA 1
ATOM 2172 C C . VAL A 1 312 ? -25.462 -26.134 25.402 1.00 33.51 289 VAL A C 1
ATOM 2173 O O . VAL A 1 312 ? -26.038 -25.043 25.209 1.00 29.96 289 VAL A O 1
ATOM 2177 N N . VAL A 1 313 ? -25.384 -27.100 24.474 1.00 31.33 290 VAL A N 1
ATOM 2178 C CA . VAL A 1 313 ? -26.027 -26.959 23.133 1.00 28.78 290 VAL A CA 1
ATOM 2179 C C . VAL A 1 313 ? -27.522 -26.664 23.351 1.00 29.72 290 VAL A C 1
ATOM 2180 O O . VAL A 1 313 ? -28.054 -25.700 22.749 1.00 29.52 290 VAL A O 1
ATOM 2184 N N . ARG A 1 314 ? -28.193 -27.452 24.195 1.00 30.38 291 ARG A N 1
ATOM 2185 C CA . ARG A 1 314 ? -29.656 -27.319 24.430 1.00 30.76 291 ARG A CA 1
ATOM 2186 C C . ARG A 1 314 ? -29.973 -26.012 25.171 1.00 29.97 291 ARG A C 1
ATOM 2187 O O . ARG A 1 314 ? -31.024 -25.417 24.895 1.00 30.34 291 ARG A O 1
ATOM 2195 N N . ALA A 1 315 ? -29.093 -25.584 26.076 1.00 33.03 292 ALA A N 1
ATOM 2196 C CA . ALA A 1 315 ? -29.192 -24.291 26.790 1.00 31.89 292 ALA A CA 1
ATOM 2197 C C . ALA A 1 315 ? -29.212 -23.150 25.761 1.00 32.50 292 ALA A C 1
ATOM 2198 O O . ALA A 1 315 ? -30.111 -22.284 25.831 1.00 30.66 292 ALA A O 1
ATOM 2200 N N . ALA A 1 316 ? -28.276 -23.160 24.814 1.00 30.89 293 ALA A N 1
ATOM 2201 C CA . ALA A 1 316 ? -28.178 -22.103 23.773 1.00 34.51 293 ALA A CA 1
ATOM 2202 C C . ALA A 1 316 ? -29.466 -22.104 22.938 1.00 34.18 293 ALA A C 1
ATOM 2203 O O . ALA A 1 316 ? -30.023 -21.013 22.703 1.00 32.84 293 ALA A O 1
ATOM 2205 N N . ARG A 1 317 ? -29.962 -23.287 22.552 1.00 32.75 294 ARG A N 1
ATOM 2206 C CA . ARG A 1 317 ? -31.181 -23.412 21.708 1.00 35.71 294 ARG A CA 1
ATOM 2207 C C . ARG A 1 317 ? -32.367 -22.763 22.433 1.00 38.16 294 ARG A C 1
ATOM 2208 O O . ARG A 1 317 ? -33.150 -22.041 21.771 1.00 38.28 294 ARG A O 1
ATOM 2216 N N . ASN A 1 318 ? -32.464 -22.971 23.749 1.00 42.11 295 ASN A N 1
ATOM 2217 C CA . ASN A 1 318 ? -33.578 -22.477 24.611 1.00 42.39 295 ASN A CA 1
ATOM 2218 C C . ASN A 1 318 ? -33.231 -21.081 25.157 1.00 40.41 295 ASN A C 1
ATOM 2219 O O . ASN A 1 318 ? -33.913 -20.629 26.092 1.00 39.69 295 ASN A O 1
ATOM 2224 N N . HIS A 1 319 ? -32.206 -20.432 24.588 1.00 35.35 296 HIS A N 1
ATOM 2225 C CA . HIS A 1 319 ? -31.856 -19.003 24.807 1.00 32.20 296 HIS A CA 1
ATOM 2226 C C . HIS A 1 319 ? -31.513 -18.722 26.275 1.00 31.00 296 HIS A C 1
ATOM 2227 O O . HIS A 1 319 ? -31.760 -17.599 26.720 1.00 25.70 296 HIS A O 1
ATOM 2234 N N . VAL A 1 320 ? -30.969 -19.708 26.996 1.00 32.37 297 VAL A N 1
ATOM 2235 C CA . VAL A 1 320 ? -30.430 -19.502 28.375 1.00 30.32 297 VAL A CA 1
ATOM 2236 C C . VAL A 1 320 ? -29.305 -18.465 28.248 1.00 30.99 297 VAL A C 1
ATOM 2237 O O . VAL A 1 320 ? -28.475 -18.623 27.325 1.00 28.67 297 VAL A O 1
ATOM 2241 N N . LYS A 1 321 ? -29.331 -17.420 29.088 1.00 29.08 298 LYS A N 1
ATOM 2242 C CA . LYS A 1 321 ? -28.400 -16.251 29.067 1.00 28.32 298 LYS A CA 1
ATOM 2243 C C . LYS A 1 321 ? -28.487 -15.509 27.718 1.00 27.57 298 LYS A C 1
ATOM 2244 O O . LYS A 1 321 ? -27.514 -14.770 27.399 1.00 23.25 298 LYS A O 1
ATOM 2250 N N . LEU A 1 322 ? -29.589 -15.695 26.972 1.00 23.35 299 LEU A N 1
ATOM 2251 C CA . LEU A 1 322 ? -29.919 -15.020 25.681 1.00 25.09 299 LEU A CA 1
ATOM 2252 C C . LEU A 1 322 ? -28.969 -15.499 24.583 1.00 23.03 299 LEU A C 1
ATOM 2253 O O . LEU A 1 322 ? -28.796 -14.736 23.592 1.00 22.91 299 LEU A O 1
ATOM 2258 N N . TRP A 1 323 ? -28.363 -16.685 24.751 1.00 24.70 300 TRP A N 1
ATOM 2259 C CA . TRP A 1 323 ? -27.560 -17.343 23.674 1.00 25.92 300 TRP A CA 1
ATOM 2260 C C . TRP A 1 323 ? -28.495 -17.751 22.524 1.00 27.42 300 TRP A C 1
ATOM 2261 O O . TRP A 1 323 ? -29.740 -17.645 22.671 1.00 27.52 300 TRP A O 1
ATOM 2272 N N . TYR A 1 324 ? -27.917 -18.194 21.406 1.00 26.20 301 TYR A N 1
ATOM 2273 C CA . TYR A 1 324 ? -28.663 -18.566 20.183 1.00 24.76 301 TYR A CA 1
ATOM 2274 C C . TYR A 1 324 ? -27.886 -19.692 19.503 1.00 27.63 301 TYR A C 1
ATOM 2275 O O . TYR A 1 324 ? -26.701 -19.489 19.176 1.00 25.28 301 TYR A O 1
ATOM 2284 N N . ARG A 1 325 ? -28.549 -20.828 19.289 1.00 27.97 302 ARG A N 1
ATOM 2285 C CA . ARG A 1 325 ? -28.029 -21.983 18.509 1.00 28.88 302 ARG A CA 1
ATOM 2286 C C . ARG A 1 325 ? -28.524 -21.864 17.064 1.00 29.00 302 ARG A C 1
ATOM 2287 O O . ARG A 1 325 ? -29.739 -21.818 16.859 1.00 25.13 302 ARG A O 1
ATOM 2295 N N . ASN A 1 326 ? -27.616 -21.779 16.095 1.00 30.58 303 ASN A N 1
ATOM 2296 C CA . ASN A 1 326 ? -27.982 -21.804 14.658 1.00 32.64 303 ASN A CA 1
ATOM 2297 C C . ASN A 1 326 ? -28.144 -23.273 14.271 1.00 32.17 303 ASN A C 1
ATOM 2298 O O . ASN A 1 326 ? -27.109 -23.940 14.114 1.00 33.88 303 ASN A O 1
ATOM 2303 N N . ASP A 1 327 ? -29.383 -23.770 14.189 1.00 35.05 304 ASP A N 1
ATOM 2304 C CA . ASP A 1 327 ? -29.671 -25.129 13.654 1.00 34.47 304 ASP A CA 1
ATOM 2305 C C . ASP A 1 327 ? -29.927 -24.998 12.145 1.00 37.54 304 ASP A C 1
ATOM 2306 O O . ASP A 1 327 ? -30.526 -23.983 11.723 1.00 35.78 304 ASP A O 1
ATOM 2311 N N . ALA A 1 328 ? -29.416 -25.973 11.383 1.00 37.58 305 ALA A N 1
ATOM 2312 C CA . ALA A 1 328 ? -29.694 -26.216 9.951 1.00 39.34 305 ALA A CA 1
ATOM 2313 C C . ALA A 1 328 ? -31.135 -26.734 9.792 1.00 44.74 305 ALA A C 1
ATOM 2314 O O . ALA A 1 328 ? -32.005 -25.928 9.366 1.00 48.50 305 ALA A O 1
ATOM 2316 N N . MET A 1 336 ? -35.188 -16.732 1.244 1.00 46.56 313 MET A N 1
ATOM 2317 C CA . MET A 1 336 ? -34.778 -15.313 1.380 1.00 45.57 313 MET A CA 1
ATOM 2318 C C . MET A 1 336 ? -35.993 -14.384 1.295 1.00 49.63 313 MET A C 1
ATOM 2319 O O . MET A 1 336 ? -36.838 -14.580 0.387 1.00 64.77 313 MET A O 1
ATOM 2324 N N . GLU A 1 337 ? -36.065 -13.402 2.196 1.00 44.32 314 GLU A N 1
ATOM 2325 C CA . GLU A 1 337 ? -37.007 -12.257 2.118 1.00 39.31 314 GLU A CA 1
ATOM 2326 C C . GLU A 1 337 ? -36.126 -11.005 1.948 1.00 31.47 314 GLU A C 1
ATOM 2327 O O . GLU A 1 337 ? -36.186 -10.430 0.887 1.00 28.65 314 GLU A O 1
ATOM 2333 N N . ARG A 1 338 ? -35.211 -10.671 2.869 1.00 27.89 315 ARG A N 1
ATOM 2334 C CA . ARG A 1 338 ? -34.290 -9.523 2.659 1.00 26.15 315 ARG A CA 1
ATOM 2335 C C . ARG A 1 338 ? -33.316 -9.870 1.528 1.00 27.37 315 ARG A C 1
ATOM 2336 O O . ARG A 1 338 ? -32.867 -11.022 1.473 1.00 27.27 315 ARG A O 1
ATOM 2344 N N . SER A 1 339 ? -33.021 -8.924 0.640 1.00 26.49 316 SER A N 1
ATOM 2345 C CA . SER A 1 339 ? -32.087 -9.114 -0.497 1.00 27.13 316 SER A CA 1
ATOM 2346 C C . SER A 1 339 ? -30.931 -8.108 -0.411 1.00 24.41 316 SER A C 1
ATOM 2347 O O . SER A 1 339 ? -31.085 -7.064 0.295 1.00 24.20 316 SER A O 1
ATOM 2350 N N . PHE A 1 340 ? -29.840 -8.347 -1.137 1.00 23.21 317 PHE A N 1
ATOM 2351 C CA . PHE A 1 340 ? -28.752 -7.348 -1.279 1.00 22.56 317 PHE A CA 1
ATOM 2352 C C . PHE A 1 340 ? -29.386 -6.003 -1.640 1.00 23.50 317 PHE A C 1
ATOM 2353 O O . PHE A 1 340 ? -29.039 -4.966 -1.050 1.00 20.16 317 PHE A O 1
ATOM 2361 N N . GLU A 1 341 ? -30.299 -5.991 -2.610 1.00 24.97 318 GLU A N 1
ATOM 2362 C CA . GLU A 1 341 ? -30.807 -4.708 -3.148 1.00 25.38 318 GLU A CA 1
ATOM 2363 C C . GLU A 1 341 ? -31.569 -3.971 -2.036 1.00 20.71 318 GLU A C 1
ATOM 2364 O O . GLU A 1 341 ? -31.398 -2.754 -1.961 1.00 20.37 318 GLU A O 1
ATOM 2370 N N . SER A 1 342 ? -32.332 -4.662 -1.183 1.00 21.41 319 SER A N 1
ATOM 2371 C CA . SER A 1 342 ? -33.214 -3.990 -0.190 1.00 20.58 319 SER A CA 1
ATOM 2372 C C . SER A 1 342 ? -32.351 -3.445 0.950 1.00 19.22 319 SER A C 1
ATOM 2373 O O . SER A 1 342 ? -32.766 -2.500 1.598 1.00 20.55 319 SER A O 1
ATOM 2376 N N . VAL A 1 343 ? -31.209 -4.086 1.232 1.00 19.47 320 VAL A N 1
ATOM 2377 C CA . VAL A 1 343 ? -30.400 -3.745 2.454 1.00 17.82 320 VAL A CA 1
ATOM 2378 C C . VAL A 1 343 ? -29.113 -3.006 2.089 1.00 17.81 320 VAL A C 1
ATOM 2379 O O . VAL A 1 343 ? -28.465 -2.417 2.981 1.00 15.90 320 VAL A O 1
ATOM 2383 N N . GLN A 1 344 ? -28.681 -2.965 0.844 1.00 17.95 321 GLN A N 1
ATOM 2384 C CA . GLN A 1 344 ? -27.289 -2.510 0.576 1.00 19.95 321 GLN A CA 1
ATOM 2385 C C . GLN A 1 344 ? -27.039 -1.037 0.968 1.00 18.32 321 GLN A C 1
ATOM 2386 O O . GLN A 1 344 ? -25.868 -0.677 1.232 1.00 18.96 321 GLN A O 1
ATOM 2392 N N . TYR A 1 345 ? -28.056 -0.180 1.129 1.00 15.79 322 TYR A N 1
ATOM 2393 C CA . TYR A 1 345 ? -27.873 1.213 1.592 1.00 14.30 322 TYR A CA 1
ATOM 2394 C C . TYR A 1 345 ? -27.212 1.266 2.974 1.00 13.34 322 TYR A C 1
ATOM 2395 O O . TYR A 1 345 ? -26.557 2.254 3.281 1.00 16.73 322 TYR A O 1
ATOM 2404 N N . MET A 1 346 ? -27.395 0.242 3.793 1.00 12.62 323 MET A N 1
ATOM 2405 C CA . MET A 1 346 ? -26.931 0.371 5.202 1.00 12.52 323 MET A CA 1
ATOM 2406 C C . MET A 1 346 ? -25.533 -0.276 5.340 1.00 14.14 323 MET A C 1
ATOM 2407 O O . MET A 1 346 ? -24.956 -0.188 6.421 1.00 14.10 323 MET A O 1
ATOM 2412 N N . LEU A 1 347 ? -24.984 -0.850 4.280 1.00 14.46 324 LEU A N 1
ATOM 2413 C CA . LEU A 1 347 ? -23.745 -1.665 4.360 1.00 14.24 324 LEU A CA 1
ATOM 2414 C C . LEU A 1 347 ? -22.505 -0.796 4.272 1.00 13.71 324 LEU A C 1
ATOM 2415 O O . LEU A 1 347 ? -22.408 0.077 3.425 1.00 16.29 324 LEU A O 1
ATOM 2420 N N . TYR A 1 348 ? -21.535 -1.066 5.145 1.00 12.98 325 TYR A N 1
ATOM 2421 C CA . TYR A 1 348 ? -20.219 -0.399 5.067 1.00 13.35 325 TYR A CA 1
ATOM 2422 C C . TYR A 1 348 ? -19.468 -1.020 3.882 1.00 13.41 325 TYR A C 1
ATOM 2423 O O . TYR A 1 348 ? -19.864 -2.084 3.439 1.00 14.91 325 TYR A O 1
ATOM 2432 N N . PRO A 1 349 ? -18.478 -0.332 3.308 1.00 15.35 326 PRO A N 1
ATOM 2433 C CA . PRO A 1 349 ? -17.945 -0.717 1.995 1.00 16.89 326 PRO A CA 1
ATOM 2434 C C . PRO A 1 349 ? -17.432 -2.153 1.904 1.00 16.61 326 PRO A C 1
ATOM 2435 O O . PRO A 1 349 ? -17.715 -2.844 0.925 1.00 16.21 326 PRO A O 1
ATOM 2439 N N . GLU A 1 350 ? -16.641 -2.577 2.888 1.00 17.43 327 GLU A N 1
ATOM 2440 C CA . GLU A 1 350 ? -16.050 -3.939 2.852 1.00 17.03 327 GLU A CA 1
ATOM 2441 C C . GLU A 1 350 ? -17.131 -5.022 2.888 1.00 14.23 327 GLU A C 1
ATOM 2442 O O . GLU A 1 350 ? -16.937 -6.089 2.281 1.00 14.24 327 GLU A O 1
ATOM 2448 N N . LEU A 1 351 ? -18.275 -4.836 3.570 1.00 13.48 328 LEU A N 1
ATOM 2449 C CA . LEU A 1 351 ? -19.363 -5.832 3.605 1.00 13.43 328 LEU A CA 1
ATOM 2450 C C . LEU A 1 351 ? -20.129 -5.845 2.277 1.00 13.62 328 LEU A C 1
ATOM 2451 O O . LEU A 1 351 ? -20.507 -6.942 1.811 1.00 13.11 328 LEU A O 1
ATOM 2456 N N . LYS A 1 352 ? -20.341 -4.672 1.716 1.00 16.42 329 LYS A N 1
ATOM 2457 C CA . LYS A 1 352 ? -20.994 -4.537 0.397 1.00 18.13 329 LYS A CA 1
ATOM 2458 C C . LYS A 1 352 ? -20.143 -5.315 -0.631 1.00 19.99 329 LYS A C 1
ATOM 2459 O O . LYS A 1 352 ? -20.746 -6.089 -1.381 1.00 22.49 329 LYS A O 1
ATOM 2465 N N . GLU A 1 353 ? -18.810 -5.168 -0.610 1.00 19.32 330 GLU A N 1
ATOM 2466 C CA . GLU A 1 353 ? -17.876 -5.921 -1.486 1.00 20.73 330 GLU A CA 1
ATOM 2467 C C . GLU A 1 353 ? -17.987 -7.416 -1.161 1.00 18.25 330 GLU A C 1
ATOM 2468 O O . GLU A 1 353 ? -18.189 -8.236 -2.057 1.00 19.36 330 GLU A O 1
ATOM 2474 N N . ALA A 1 354 ? -17.895 -7.787 0.103 1.00 15.21 331 ALA A N 1
ATOM 2475 C CA . ALA A 1 354 ? -17.908 -9.201 0.549 1.00 15.03 331 ALA A CA 1
ATOM 2476 C C . ALA A 1 354 ? -19.140 -9.936 0.031 1.00 15.54 331 ALA A C 1
ATOM 2477 O O . ALA A 1 354 ? -19.071 -11.125 -0.292 1.00 17.55 331 ALA A O 1
ATOM 2479 N N . LEU A 1 355 ? -20.289 -9.257 -0.020 1.00 15.54 332 LEU A N 1
ATOM 2480 C CA . LEU A 1 355 ? -21.548 -9.890 -0.446 1.00 16.50 332 LEU A CA 1
ATOM 2481 C C . LEU A 1 355 ? -21.634 -10.001 -1.981 1.00 17.08 332 LEU A C 1
ATOM 2482 O O . LEU A 1 355 ? -22.617 -10.578 -2.422 1.00 19.95 332 LEU A O 1
ATOM 2487 N N . GLN A 1 356 ? -20.670 -9.469 -2.728 1.00 17.85 333 GLN A N 1
ATOM 2488 C CA . GLN A 1 356 ? -20.682 -9.500 -4.223 1.00 20.53 333 GLN A CA 1
ATOM 2489 C C . GLN A 1 356 ? -19.411 -10.171 -4.786 1.00 21.58 333 GLN A C 1
ATOM 2490 O O . GLN A 1 356 ? -19.096 -9.914 -5.967 1.00 22.37 333 GLN A O 1
ATOM 2496 N N . LEU A 1 357 ? -18.714 -10.979 -3.988 1.00 21.33 334 LEU A N 1
ATOM 2497 C CA . LEU A 1 357 ? -17.468 -11.668 -4.402 1.00 20.30 334 LEU A CA 1
ATOM 2498 C C . LEU A 1 357 ? -17.750 -12.544 -5.625 1.00 24.30 334 LEU A C 1
ATOM 2499 O O . LEU A 1 357 ? -18.744 -13.262 -5.661 1.00 23.43 334 LEU A O 1
ATOM 2504 N N . PRO A 1 358 ? -16.857 -12.531 -6.634 1.00 27.55 335 PRO A N 1
ATOM 2505 C CA . PRO A 1 358 ? -17.077 -13.317 -7.848 1.00 30.51 335 PRO A CA 1
ATOM 2506 C C . PRO A 1 358 ? -17.015 -14.805 -7.480 1.00 29.62 335 PRO A C 1
ATOM 2507 O O . PRO A 1 358 ? -16.008 -15.207 -6.874 1.00 27.02 335 PRO A O 1
ATOM 2511 N N . ILE A 1 359 ? -18.089 -15.553 -7.795 1.00 28.90 336 ILE A N 1
ATOM 2512 C CA . ILE A 1 359 ? -18.236 -17.018 -7.540 1.00 32.18 336 ILE A CA 1
ATOM 2513 C C . ILE A 1 359 ? -17.044 -17.761 -8.178 1.00 28.69 336 ILE A C 1
ATOM 2514 O O . ILE A 1 359 ? -16.605 -18.779 -7.615 1.00 28.66 336 ILE A O 1
ATOM 2519 N N . THR A 1 360 ? -16.484 -17.229 -9.269 1.00 29.26 337 THR A N 1
ATOM 2520 C CA . THR A 1 360 ? -15.340 -17.851 -9.988 1.00 31.26 337 THR A CA 1
ATOM 2521 C C . THR A 1 360 ? -14.075 -17.819 -9.115 1.00 31.78 337 THR A C 1
ATOM 2522 O O . THR A 1 360 ? -13.154 -18.591 -9.401 1.00 30.01 337 THR A O 1
ATOM 2526 N N . GLU A 1 361 ? -14.011 -16.977 -8.076 1.00 33.51 338 GLU A N 1
ATOM 2527 C CA . GLU A 1 361 ? -12.762 -16.837 -7.277 1.00 35.43 338 GLU A CA 1
ATOM 2528 C C . GLU A 1 361 ? -12.898 -17.488 -5.894 1.00 30.06 338 GLU A C 1
ATOM 2529 O O . GLU A 1 361 ? -11.918 -17.436 -5.153 1.00 36.06 338 GLU A O 1
ATOM 2535 N N . MET A 1 362 ? -14.023 -18.139 -5.585 1.00 27.31 339 MET A N 1
ATOM 2536 C CA . MET A 1 362 ? -14.240 -18.873 -4.311 1.00 26.23 339 MET A CA 1
ATOM 2537 C C . MET A 1 362 ? -13.430 -20.180 -4.315 1.00 22.58 339 MET A C 1
ATOM 2538 O O . MET A 1 362 ? -13.356 -20.833 -5.380 1.00 22.57 339 MET A O 1
ATOM 2543 N N . CYS A 1 363 ? -12.826 -20.549 -3.189 1.00 19.94 340 CYS A N 1
ATOM 2544 C CA . CYS A 1 363 ? -12.021 -21.796 -3.081 1.00 18.76 340 CYS A CA 1
ATOM 2545 C C . CYS A 1 363 ? -12.913 -23.028 -3.235 1.00 17.98 340 CYS A C 1
ATOM 2546 O O . CYS A 1 363 ? -13.711 -23.288 -2.346 1.00 16.67 340 CYS A O 1
ATOM 2549 N N . GLN A 1 364 ? -12.742 -23.819 -4.315 1.00 16.28 341 GLN A N 1
ATOM 2550 C CA . GLN A 1 364 ? -13.569 -25.037 -4.516 1.00 17.77 341 GLN A CA 1
ATOM 2551 C C . GLN A 1 364 ? -13.218 -26.156 -3.541 1.00 16.24 341 GLN A C 1
ATOM 2552 O O . GLN A 1 364 ? -14.068 -27.050 -3.373 1.00 16.19 341 GLN A O 1
ATOM 2558 N N . LYS A 1 365 ? -12.013 -26.200 -2.936 1.00 16.04 342 LYS A N 1
ATOM 2559 C CA . LYS A 1 365 ? -11.623 -27.283 -1.999 1.00 16.09 342 LYS A CA 1
ATOM 2560 C C . LYS A 1 365 ? -12.176 -27.044 -0.611 1.00 15.74 342 LYS A C 1
ATOM 2561 O O . LYS A 1 365 ? -12.367 -27.995 0.156 1.00 15.46 342 LYS A O 1
ATOM 2567 N N . CYS A 1 366 ? -12.537 -25.793 -0.318 1.00 15.22 343 CYS A N 1
ATOM 2568 C CA . CYS A 1 366 ? -13.340 -25.523 0.899 1.00 14.99 343 CYS A CA 1
ATOM 2569 C C . CYS A 1 366 ? -14.711 -26.183 0.728 1.00 15.75 343 CYS A C 1
ATOM 2570 O O . CYS A 1 366 ? -15.189 -26.339 -0.450 1.00 16.78 343 CYS A O 1
ATOM 2573 N N . THR A 1 367 ? -15.250 -26.688 1.821 1.00 15.00 344 THR A N 1
ATOM 2574 C CA . THR A 1 367 ? -16.519 -27.445 1.834 1.00 17.24 344 THR A CA 1
ATOM 2575 C C . THR A 1 367 ? -17.654 -26.508 2.239 1.00 17.98 344 THR A C 1
ATOM 2576 O O . THR A 1 367 ? -17.671 -26.034 3.406 1.00 14.57 344 THR A O 1
ATOM 2580 N N . ARG A 1 368 ? -18.569 -26.279 1.297 1.00 17.99 345 ARG A N 1
ATOM 2581 C CA . ARG A 1 368 ? -19.825 -25.508 1.464 1.00 18.27 345 ARG A CA 1
ATOM 2582 C C . ARG A 1 368 ? -20.996 -26.458 1.669 1.00 18.79 345 ARG A C 1
ATOM 2583 O O . ARG A 1 368 ? -20.878 -27.655 1.408 1.00 19.70 345 ARG A O 1
ATOM 2591 N N . ARG A 1 369 ? -22.108 -25.904 2.114 1.00 18.98 346 ARG A N 1
ATOM 2592 C CA . ARG A 1 369 ? -23.366 -26.647 2.362 1.00 21.96 346 ARG A CA 1
ATOM 2593 C C . ARG A 1 369 ? -24.509 -25.843 1.757 1.00 21.43 346 ARG A C 1
ATOM 2594 O O . ARG A 1 369 ? -24.322 -24.652 1.500 1.00 20.04 346 ARG A O 1
ATOM 2602 N N . GLU A 1 370 ? -25.603 -26.518 1.406 1.00 25.26 347 GLU A N 1
ATOM 2603 C CA . GLU A 1 370 ? -26.833 -25.811 0.955 1.00 31.77 347 GLU A CA 1
ATOM 2604 C C . GLU A 1 370 ? -27.419 -24.994 2.126 1.00 29.22 347 GLU A C 1
ATOM 2605 O O . GLU A 1 370 ? -27.849 -23.862 1.902 1.00 32.36 347 GLU A O 1
ATOM 2611 N N . VAL A 1 371 ? -27.439 -25.541 3.339 1.00 26.88 348 VAL A N 1
ATOM 2612 C CA . VAL A 1 371 ? -27.940 -24.839 4.555 1.00 26.43 348 VAL A CA 1
ATOM 2613 C C . VAL A 1 371 ? -26.903 -25.014 5.663 1.00 26.34 348 VAL A C 1
ATOM 2614 O O . VAL A 1 371 ? -26.463 -26.163 5.906 1.00 28.54 348 VAL A O 1
ATOM 2618 N N . TYR A 1 372 ? -26.612 -23.921 6.356 1.00 22.35 349 TYR A N 1
ATOM 2619 C CA . TYR A 1 372 ? -25.566 -23.867 7.388 1.00 22.62 349 TYR A CA 1
ATOM 2620 C C . TYR A 1 372 ? -26.185 -24.004 8.771 1.00 25.22 349 TYR A C 1
ATOM 2621 O O . TYR A 1 372 ? -27.430 -24.059 8.886 1.00 28.43 349 TYR A O 1
ATOM 2630 N N . GLY A 1 373 ? -25.312 -24.087 9.773 1.00 24.25 350 GLY A N 1
ATOM 2631 C CA . GLY A 1 373 ? -25.723 -24.263 11.171 1.00 27.17 350 GLY A CA 1
ATOM 2632 C C . GLY A 1 373 ? -25.539 -25.690 11.629 1.00 29.81 350 GLY A C 1
ATOM 2633 O O . GLY A 1 373 ? -25.025 -26.531 10.844 1.00 32.38 350 GLY A O 1
ATOM 2634 N N . GLY A 1 374 ? -25.957 -25.955 12.864 1.00 33.32 351 GLY A N 1
ATOM 2635 C CA . GLY A 1 374 ? -25.736 -27.230 13.561 1.00 36.14 351 GLY A CA 1
ATOM 2636 C C . GLY A 1 374 ? -26.489 -28.338 12.870 1.00 36.92 351 GLY A C 1
ATOM 2637 O O . GLY A 1 374 ? -27.624 -28.072 12.384 1.00 34.32 351 GLY A O 1
ATOM 2638 N N . VAL A 1 375 ? -25.876 -29.517 12.795 1.00 40.15 352 VAL A N 1
ATOM 2639 C CA . VAL A 1 375 ? -26.581 -30.749 12.332 1.00 47.70 352 VAL A CA 1
ATOM 2640 C C . VAL A 1 375 ? -26.498 -31.797 13.447 1.00 51.48 352 VAL A C 1
ATOM 2641 O O . VAL A 1 375 ? -27.035 -32.901 13.255 1.00 60.44 352 VAL A O 1
ATOM 2645 N N . SER A 1 376 ? -25.936 -31.401 14.596 1.00 56.64 353 SER A N 1
ATOM 2646 C CA . SER A 1 376 ? -25.609 -32.248 15.773 1.00 61.22 353 SER A CA 1
ATOM 2647 C C . SER A 1 376 ? -24.719 -33.417 15.332 1.00 59.49 353 SER A C 1
ATOM 2648 O O . SER A 1 376 ? -23.705 -33.124 14.655 1.00 63.08 353 SER A O 1
ATOM 2651 N N . GLN A 1 380 ? -21.075 -28.824 15.014 1.00 39.60 357 GLN A N 1
ATOM 2652 C CA . GLN A 1 380 ? -19.728 -28.305 15.375 1.00 35.64 357 GLN A CA 1
ATOM 2653 C C . GLN A 1 380 ? -19.756 -26.778 15.288 1.00 32.17 357 GLN A C 1
ATOM 2654 O O . GLN A 1 380 ? -20.637 -26.162 15.924 1.00 38.12 357 GLN A O 1
ATOM 2660 N N . PHE A 1 381 ? -18.820 -26.163 14.557 1.00 23.31 358 PHE A N 1
ATOM 2661 C CA . PHE A 1 381 ? -19.084 -24.847 13.950 1.00 19.32 358 PHE A CA 1
ATOM 2662 C C . PHE A 1 381 ? -19.984 -25.079 12.742 1.00 18.92 358 PHE A C 1
ATOM 2663 O O . PHE A 1 381 ? -20.009 -26.204 12.172 1.00 20.45 358 PHE A O 1
ATOM 2671 N N . GLY A 1 382 ? -20.723 -24.053 12.376 1.00 16.00 359 GLY A N 1
ATOM 2672 C CA . GLY A 1 382 ? -21.883 -24.230 11.479 1.00 17.22 359 GLY A CA 1
ATOM 2673 C C . GLY A 1 382 ? -21.643 -23.778 10.039 1.00 17.24 359 GLY A C 1
ATOM 2674 O O . GLY A 1 382 ? -22.612 -23.835 9.219 1.00 18.39 359 GLY A O 1
ATOM 2675 N N . GLY A 1 383 ? -20.441 -23.349 9.676 1.00 17.14 360 GLY A N 1
ATOM 2676 C CA . GLY A 1 383 ? -20.247 -22.662 8.396 1.00 14.12 360 GLY A CA 1
ATOM 2677 C C . GLY A 1 383 ? -19.415 -23.491 7.435 1.00 13.58 360 GLY A C 1
ATOM 2678 O O . GLY A 1 383 ? -19.454 -24.732 7.461 1.00 15.08 360 GLY A O 1
ATOM 2679 N N . VAL A 1 384 ? -18.685 -22.783 6.613 1.00 12.68 361 VAL A N 1
ATOM 2680 C CA . VAL A 1 384 ? -17.752 -23.394 5.630 1.00 12.16 361 VAL A CA 1
ATOM 2681 C C . VAL A 1 384 ? -16.671 -24.107 6.428 1.00 14.19 361 VAL A C 1
ATOM 2682 O O . VAL A 1 384 ? -16.253 -23.570 7.462 1.00 13.95 361 VAL A O 1
ATOM 2686 N N . VAL A 1 385 ? -16.225 -25.278 5.943 1.00 14.48 362 VAL A N 1
ATOM 2687 C CA . VAL A 1 385 ? -15.055 -25.997 6.515 1.00 15.83 362 VAL A CA 1
ATOM 2688 C C . VAL A 1 385 ? -13.887 -25.766 5.558 1.00 15.92 362 VAL A C 1
ATOM 2689 O O . VAL A 1 385 ? -13.930 -26.206 4.373 1.00 17.35 362 VAL A O 1
ATOM 2693 N N . LEU A 1 386 ? -12.845 -25.074 5.996 1.00 14.11 363 LEU A N 1
ATOM 2694 C CA . LEU A 1 386 ? -11.706 -24.723 5.124 1.00 13.87 363 LEU A CA 1
ATOM 2695 C C . LEU A 1 386 ? -10.957 -25.993 4.699 1.00 13.73 363 LEU A C 1
ATOM 2696 O O . LEU A 1 386 ? -10.873 -26.991 5.545 1.00 14.85 363 LEU A O 1
ATOM 2701 N N . CYS A 1 387 ? -10.425 -25.901 3.498 1.00 14.42 364 CYS A N 1
ATOM 2702 C CA . CYS A 1 387 ? -9.466 -26.933 3.019 1.00 16.10 364 CYS A CA 1
ATOM 2703 C C . CYS A 1 387 ? -8.124 -26.734 3.709 1.00 17.32 364 CYS A C 1
ATOM 2704 O O . CYS A 1 387 ? -7.951 -25.727 4.318 1.00 19.12 364 CYS A O 1
ATOM 2707 N N . LYS A 1 388 ? -7.194 -27.693 3.596 1.00 20.48 365 LYS A N 1
ATOM 2708 C CA . LYS A 1 388 ? -5.911 -27.544 4.317 1.00 20.80 365 LYS A CA 1
ATOM 2709 C C . LYS A 1 388 ? -5.144 -26.329 3.774 1.00 20.69 365 LYS A C 1
ATOM 2710 O O . LYS A 1 388 ? -4.570 -25.572 4.586 1.00 20.27 365 LYS A O 1
ATOM 2716 N N . ASP A 1 389 ? -5.162 -26.077 2.482 1.00 17.78 366 ASP A N 1
ATOM 2717 C CA . ASP A 1 389 ? -4.484 -24.902 1.895 1.00 20.58 366 ASP A CA 1
ATOM 2718 C C . ASP A 1 389 ? -5.079 -23.629 2.508 1.00 20.81 366 ASP A C 1
ATOM 2719 O O . ASP A 1 389 ? -4.312 -22.768 2.958 1.00 19.43 366 ASP A O 1
ATOM 2724 N N . SER A 1 390 ? -6.406 -23.475 2.471 1.00 17.39 367 SER A N 1
ATOM 2725 C CA . SER A 1 390 ? -7.034 -22.244 3.006 1.00 16.86 367 SER A CA 1
ATOM 2726 C C . SER A 1 390 ? -6.693 -22.126 4.491 1.00 14.60 367 SER A C 1
ATOM 2727 O O . SER A 1 390 ? -6.353 -20.989 4.960 1.00 17.47 367 SER A O 1
ATOM 2730 N N . GLN A 1 391 ? -6.844 -23.204 5.238 1.00 14.50 368 GLN A N 1
ATOM 2731 C CA . GLN A 1 391 ? -6.611 -23.181 6.707 1.00 15.38 368 GLN A CA 1
ATOM 2732 C C . GLN A 1 391 ? -5.168 -22.741 6.958 1.00 16.46 368 GLN A C 1
ATOM 2733 O O . GLN A 1 391 ? -4.919 -21.971 7.915 1.00 15.15 368 GLN A O 1
ATOM 2739 N N . GLU A 1 392 ? -4.209 -23.198 6.153 1.00 16.88 369 GLU A N 1
ATOM 2740 C CA . GLU A 1 392 ? -2.805 -22.787 6.399 1.00 17.91 369 GLU A CA 1
ATOM 2741 C C . GLU A 1 392 ? -2.633 -21.286 6.129 1.00 16.45 369 GLU A C 1
ATOM 2742 O O . GLU A 1 392 ? -1.806 -20.659 6.813 1.00 18.64 369 GLU A O 1
ATOM 2748 N N . GLU A 1 393 ? -3.328 -20.710 5.156 1.00 16.94 370 GLU A N 1
ATOM 2749 C CA . GLU A 1 393 ? -3.349 -19.270 4.838 1.00 17.09 370 GLU A CA 1
ATOM 2750 C C . GLU A 1 393 ? -3.842 -18.509 6.091 1.00 15.16 370 GLU A C 1
ATOM 2751 O O . GLU A 1 393 ? -3.200 -17.512 6.459 1.00 17.60 370 GLU A O 1
ATOM 2757 N N . TRP A 1 394 ? -4.907 -18.981 6.696 1.00 15.17 371 TRP A N 1
ATOM 2758 C CA . TRP A 1 394 ? -5.468 -18.303 7.889 1.00 13.09 371 TRP A CA 1
ATOM 2759 C C . TRP A 1 394 ? -4.454 -18.419 9.032 1.00 14.04 371 TRP A C 1
ATOM 2760 O O . TRP A 1 394 ? -4.209 -17.376 9.692 1.00 12.92 371 TRP A O 1
ATOM 2771 N N . ARG A 1 395 ? -3.995 -19.643 9.364 1.00 13.30 372 ARG A N 1
ATOM 2772 C CA . ARG A 1 395 ? -3.044 -19.821 10.509 1.00 13.44 372 ARG A CA 1
ATOM 2773 C C . ARG A 1 395 ? -1.824 -18.936 10.258 1.00 14.66 372 ARG A C 1
ATOM 2774 O O . ARG A 1 395 ? -1.311 -18.265 11.221 1.00 14.84 372 ARG A O 1
ATOM 2782 N N . HIS A 1 396 ? -1.312 -18.891 9.028 1.00 14.68 373 HIS A N 1
ATOM 2783 C CA . HIS A 1 396 ? -0.131 -18.053 8.718 1.00 16.10 373 HIS A CA 1
ATOM 2784 C C . HIS A 1 396 ? -0.448 -16.594 9.041 1.00 17.05 373 HIS A C 1
ATOM 2785 O O . HIS A 1 396 ? 0.385 -15.923 9.645 1.00 16.42 373 HIS A O 1
ATOM 2792 N N . TYR A 1 397 ? -1.615 -16.122 8.606 1.00 15.21 374 TYR A N 1
ATOM 2793 C CA . TYR A 1 397 ? -2.008 -14.704 8.741 1.00 14.20 374 TYR A CA 1
ATOM 2794 C C . TYR A 1 397 ? -2.089 -14.361 10.237 1.00 13.45 374 TYR A C 1
ATOM 2795 O O . TYR A 1 397 ? -1.578 -13.300 10.681 1.00 13.72 374 TYR A O 1
ATOM 2804 N N . VAL A 1 398 ? -2.696 -15.242 11.006 1.00 12.04 375 VAL A N 1
ATOM 2805 C CA . VAL A 1 398 ? -2.918 -14.998 12.471 1.00 13.39 375 VAL A CA 1
ATOM 2806 C C . VAL A 1 398 ? -1.582 -15.080 13.210 1.00 16.43 375 VAL A C 1
ATOM 2807 O O . VAL A 1 398 ? -1.317 -14.241 14.064 1.00 16.49 375 VAL A O 1
ATOM 2811 N N . ARG A 1 399 ? -0.715 -15.994 12.827 1.00 17.60 376 ARG A N 1
ATOM 2812 C CA . ARG A 1 399 ? 0.669 -16.030 13.407 1.00 19.70 376 ARG A CA 1
ATOM 2813 C C . ARG A 1 399 ? 1.566 -14.845 13.046 1.00 22.24 376 ARG A C 1
ATOM 2814 O O . ARG A 1 399 ? 2.593 -14.678 13.764 1.00 26.57 376 ARG A O 1
ATOM 2822 N N . SER A 1 400 ? 1.299 -14.103 11.989 1.00 19.50 377 SER A N 1
ATOM 2823 C CA . SER A 1 400 ? 2.083 -12.936 11.538 1.00 21.47 377 SER A CA 1
ATOM 2824 C C . SER A 1 400 ? 1.498 -11.643 12.131 1.00 18.23 377 SER A C 1
ATOM 2825 O O . SER A 1 400 ? 1.908 -10.598 11.711 1.00 20.13 377 SER A O 1
ATOM 2828 N N . SER A 1 401 ? 0.579 -11.761 13.096 1.00 20.58 378 SER A N 1
ATOM 2829 C CA . SER A 1 401 ? -0.133 -10.595 13.709 1.00 21.62 378 SER A CA 1
ATOM 2830 C C . SER A 1 401 ? 0.863 -9.565 14.257 1.00 21.91 378 SER A C 1
ATOM 2831 O O . SER A 1 401 ? 0.703 -8.365 13.968 1.00 21.39 378 SER A O 1
ATOM 2834 N N . GLU A 1 402 ? 1.878 -10.002 15.001 1.00 23.99 379 GLU A N 1
ATOM 2835 C CA . GLU A 1 402 ? 2.738 -9.060 15.777 1.00 24.38 379 GLU A CA 1
ATOM 2836 C C . GLU A 1 402 ? 3.342 -8.048 14.810 1.00 25.94 379 GLU A C 1
ATOM 2837 O O . GLU A 1 402 ? 3.230 -6.830 15.061 1.00 25.47 379 GLU A O 1
ATOM 2843 N N . SER A 1 403 ? 3.965 -8.520 13.725 1.00 26.03 380 SER A N 1
ATOM 2844 C CA . SER A 1 403 ? 4.650 -7.641 12.754 1.00 25.57 380 SER A CA 1
ATOM 2845 C C . SER A 1 403 ? 3.618 -6.735 12.081 1.00 24.20 380 SER A C 1
ATOM 2846 O O . SER A 1 403 ? 3.916 -5.545 11.876 1.00 25.82 380 SER A O 1
ATOM 2849 N N . ARG A 1 404 ? 2.474 -7.303 11.686 1.00 22.85 381 ARG A N 1
ATOM 2850 C CA . ARG A 1 404 ? 1.352 -6.574 11.039 1.00 19.54 381 ARG A CA 1
ATOM 2851 C C . ARG A 1 404 ? 0.861 -5.443 11.989 1.00 18.12 381 ARG A C 1
ATOM 2852 O O . ARG A 1 404 ? 0.760 -4.274 11.536 1.00 22.56 381 ARG A O 1
ATOM 2860 N N . HIS A 1 405 ? 0.633 -5.761 13.254 1.00 17.47 382 HIS A N 1
ATOM 2861 C CA . HIS A 1 405 ? 0.037 -4.822 14.266 1.00 18.44 382 HIS A CA 1
ATOM 2862 C C . HIS A 1 405 ? 1.035 -3.741 14.654 1.00 22.86 382 HIS A C 1
ATOM 2863 O O . HIS A 1 405 ? 0.636 -2.586 14.749 1.00 23.77 382 HIS A O 1
ATOM 2870 N N . LEU A 1 406 ? 2.290 -4.125 14.869 1.00 27.49 383 LEU A N 1
ATOM 2871 C CA . LEU A 1 406 ? 3.359 -3.161 15.235 1.00 30.58 383 LEU A CA 1
ATOM 2872 C C . LEU A 1 406 ? 3.427 -2.098 14.144 1.00 28.92 383 LEU A C 1
ATOM 2873 O O . LEU A 1 406 ? 3.486 -0.895 14.491 1.00 28.88 383 LEU A O 1
ATOM 2878 N N . ASP A 1 407 ? 3.336 -2.507 12.878 1.00 26.83 384 ASP A N 1
ATOM 2879 C CA . ASP A 1 407 ? 3.282 -1.564 11.732 1.00 28.83 384 ASP A CA 1
ATOM 2880 C C . ASP A 1 407 ? 2.028 -0.677 11.846 1.00 30.31 384 ASP A C 1
ATOM 2881 O O . ASP A 1 407 ? 2.160 0.570 11.886 1.00 32.36 384 ASP A O 1
ATOM 2886 N N . TRP A 1 408 ? 0.844 -1.295 11.891 1.00 24.01 385 TRP A N 1
ATOM 2887 C CA . TRP A 1 408 ? -0.449 -0.560 11.823 1.00 23.48 385 TRP A CA 1
ATOM 2888 C C . TRP A 1 408 ? -0.577 0.412 13.014 1.00 24.11 385 TRP A C 1
ATOM 2889 O O . TRP A 1 408 ? -1.234 1.454 12.836 1.00 25.73 385 TRP A O 1
ATOM 2900 N N . LEU A 1 409 ? -0.029 0.077 14.191 1.00 23.22 386 LEU A N 1
ATOM 2901 C CA . LEU A 1 409 ? -0.243 0.819 15.468 1.00 24.06 386 LEU A CA 1
ATOM 2902 C C . LEU A 1 409 ? 0.839 1.888 15.711 1.00 30.09 386 LEU A C 1
ATOM 2903 O O . LEU A 1 409 ? 0.736 2.601 16.761 1.00 29.35 386 LEU A O 1
ATOM 2908 N N . GLY A 1 410 ? 1.803 2.028 14.792 1.00 33.14 387 GLY A N 1
ATOM 2909 C CA . GLY A 1 410 ? 2.990 2.901 14.909 1.00 39.12 387 GLY A CA 1
ATOM 2910 C C . GLY A 1 410 ? 3.915 2.513 16.062 1.00 40.06 387 GLY A C 1
ATOM 2911 O O . GLY A 1 410 ? 4.376 1.391 16.265 1.00 39.07 387 GLY A O 1
#

Radius of gyration: 19.12 Å; Cα contacts (8 Å, |Δi|>4): 558; chains: 1; bounding box: 50×48×51 Å

Foldseek 3Di:
DADDDPVCQPALPPQPDDPVRLRLLLRQLRLLLCQLQVDFDAVLLSVLSSVLSSLLLCLQAPVVSFPLLCQCPQPDARSRHRNNVSLCLQPPPAPCSLVLLLLSSLQSVLSNQLNDPDRAPLNQLVLLLLLQALLLLLVSLCSNVVQVVQLQSSCSRRVHHQDADPLRSSLLSLLQLLQQLLQCVQVQQLLLASNHLCLQL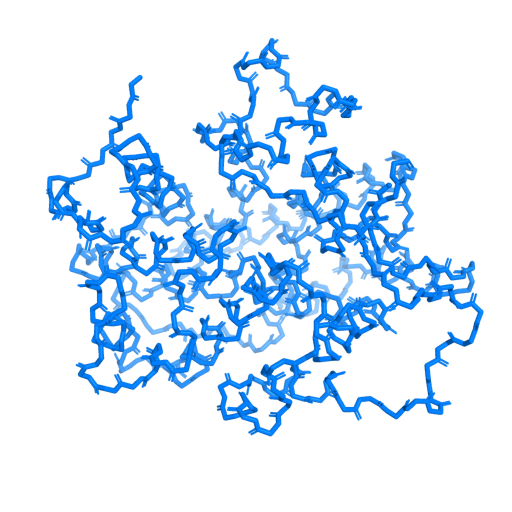DDDVVLSVVLNVVSVVVLVVQCVVQVVDSSSVSSSSNRVSSSVCLPVPPLHCCVVVPNDTDDHHDVVSSVCQVVCPSDHHRRAWHDDDCVSRVVSHDDSSNCSSVDDPVSGDPQWDADPTFGDPVGNTGIRDDPVNSVNSSVVSNCSNVSSVVSSD